Protein AF-A0A966Y9W8-F1 (afdb_monomer_lite)

Secondary structure (DSSP, 8-state):
--------------------------HHHHHHHS-HHHHHHHHHHH--HHHHHHHHHHSTT-THHHHS--GGG--SS--TTS-SSPPPHHHHHHHHH-TTTSPPTTS-EEEEEETTS-EEEEEEEEE-SSEEEEEESS-TT--EEEEGGGEEEEEE-SS-SS-TTGGGGSSSHHHHHHHHHHHHHHHHHHHHHHHHHSPPHHHHPPP---TT--HHHHHHH--HHHHHHHHHHIIIIIHHHH-SSSSS-SSTTS--TTTS--TT--SHHHHHHHHHH-BTTB---TTS-HHHHHHHHHHHIIIIITTSTT-----HHHHTT-

Foldseek 3Di:
DDDDDDDDDPPPDDPDDDDDDDPPQFQLNVLVVDQLVVLLVCLVVQAALLLLLLCCQPFLLLVCLAAPQDVVRDHLAHPLLDPPAQDRLSRLSCCQQPVLPDPDPQNWKKWFQFPVRDIFIAGFPDDDPFWTWGQGLQHNPDTDTHGPVRTPDMDIDSAGLSFHPSCSRQPHSRNVSNNSNNSSQSNHNGPVSCVVSNDDVVSSDQDQPVPPDLPLVLLVPDDDVLLVLLLVVCVRRVCSACNNQLQDGSRSNDHSLAPDDDPQALDLSSQLVCCQPPDNSRDHVSVDDSSNSSSNSVNSLVRHPVPDPRRDDDDPVNSVVD

Sequence (322 aa):
MLLILTVRSVVGQTPSVASQGQPVESLLMQLLSTPADQLAVEVDRRGDPVRGGLVYFTSPAACTNCHEPGPAGRRLGPDLTQPRRPLSTREVIEAILHPSRQITEGFGQEQMLLEDGTTLTGLVIGEDDEKILLRPTSDLGQSISVARRAIEVRQPVKQSLMPDGLAAVLGEQRDFLDLVSYVANVSRGGPARAAALRPAAELLVVPDDTADLDHAGIIRKLGRRDFEAGEQIYHGYCFNCHGHDGETPSLPTARAFRSQPLKFGSDPYQMFLTLSRGNGLMAAMNHLTPKQRYQAVHYIREAFLQKREDFTEVGESYLDGL

pLDDT: mean 88.37, std 16.29, range [27.7, 98.69]

Structure (mmCIF, N/CA/C/O backbone):
data_AF-A0A966Y9W8-F1
#
_entry.id   AF-A0A966Y9W8-F1
#
loop_
_atom_site.group_PDB
_atom_site.id
_atom_site.type_symbol
_atom_site.label_atom_id
_atom_site.label_alt_id
_atom_site.label_comp_id
_atom_site.label_asym_id
_atom_site.label_entity_id
_atom_site.label_seq_id
_atom_site.pdbx_PDB_ins_code
_atom_site.Cartn_x
_atom_site.Cartn_y
_atom_site.Cartn_z
_atom_site.occupancy
_atom_site.B_iso_or_equiv
_atom_site.auth_seq_id
_atom_site.auth_comp_id
_atom_site.auth_asym_id
_atom_site.auth_atom_id
_atom_site.pdbx_PDB_model_num
ATOM 1 N N . MET A 1 1 ? -15.327 6.515 -79.435 1.00 38.44 1 MET A N 1
ATOM 2 C CA . MET A 1 1 ? -14.353 7.622 -79.389 1.00 38.44 1 MET A CA 1
ATOM 3 C C . MET A 1 1 ? -14.182 8.018 -77.929 1.00 38.44 1 MET A C 1
ATOM 5 O O . MET A 1 1 ? -15.131 8.503 -77.341 1.00 38.44 1 MET A O 1
ATOM 9 N N . LEU A 1 2 ? -13.046 7.612 -77.358 1.00 35.88 2 LEU A N 1
ATOM 10 C CA . LEU A 1 2 ? -12.283 8.181 -76.236 1.00 35.88 2 LEU A CA 1
ATOM 11 C C . LEU A 1 2 ? -12.966 9.024 -75.123 1.00 35.88 2 LEU A C 1
ATOM 13 O O . LEU A 1 2 ? -13.477 10.096 -75.413 1.00 35.88 2 LEU A O 1
ATOM 17 N N . LEU A 1 3 ? -12.724 8.586 -73.867 1.00 33.44 3 LEU A N 1
ATOM 18 C CA . LEU A 1 3 ? -12.381 9.360 -72.643 1.00 33.44 3 LEU A CA 1
ATOM 19 C C . LEU A 1 3 ? -13.449 10.351 -72.090 1.00 33.44 3 LEU A C 1
ATOM 21 O O . LEU A 1 3 ? -14.034 11.116 -72.833 1.00 33.44 3 LEU A O 1
ATOM 25 N N . ILE A 1 4 ? -13.773 10.451 -70.791 1.00 35.66 4 ILE A N 1
ATOM 26 C CA . ILE A 1 4 ? -12.937 10.536 -69.578 1.00 35.66 4 ILE A CA 1
ATOM 27 C C . ILE A 1 4 ? -13.758 10.044 -68.361 1.00 35.66 4 ILE A C 1
ATOM 29 O O . ILE A 1 4 ? -14.849 10.551 -68.108 1.00 35.66 4 ILE A O 1
ATOM 33 N N . LEU A 1 5 ? -13.216 9.101 -67.577 1.00 35.44 5 LEU A N 1
ATOM 34 C CA . LEU A 1 5 ? -13.686 8.784 -66.220 1.00 35.44 5 LEU A CA 1
ATOM 35 C C . LEU A 1 5 ? -13.226 9.887 -65.252 1.00 35.44 5 LEU A C 1
ATOM 37 O O . LEU A 1 5 ? -12.025 10.066 -65.054 1.00 35.44 5 LEU A O 1
ATOM 41 N N . THR A 1 6 ? -14.153 10.576 -64.590 1.00 36.56 6 THR A N 1
ATOM 42 C CA . THR A 1 6 ? -13.856 11.408 -63.415 1.00 36.56 6 THR A CA 1
ATOM 43 C C . THR A 1 6 ? -14.063 10.587 -62.144 1.00 36.56 6 THR A C 1
ATOM 45 O O . THR A 1 6 ? -15.164 10.461 -61.615 1.00 36.56 6 THR A O 1
ATOM 48 N N . VAL A 1 7 ? -12.973 10.011 -61.639 1.00 36.19 7 VAL A N 1
ATOM 49 C CA . VAL A 1 7 ? -12.929 9.416 -60.299 1.00 36.19 7 VAL A CA 1
ATOM 50 C C . VAL A 1 7 ? -12.952 10.560 -59.283 1.00 36.19 7 VAL A C 1
ATOM 52 O O . VAL A 1 7 ? -11.959 11.258 -59.092 1.00 36.19 7 VAL A O 1
ATOM 55 N N . ARG A 1 8 ? -14.101 10.790 -58.639 1.00 34.66 8 ARG A N 1
ATOM 56 C CA . ARG A 1 8 ? -14.178 11.616 -57.427 1.00 34.66 8 ARG A CA 1
ATOM 57 C C . ARG A 1 8 ? -13.606 10.801 -56.269 1.00 34.66 8 ARG A C 1
ATOM 59 O O . ARG A 1 8 ? -14.251 9.872 -55.792 1.00 34.66 8 ARG A O 1
ATOM 66 N N . SER A 1 9 ? -12.400 11.150 -55.834 1.00 32.50 9 SER A N 1
ATOM 67 C CA . SER A 1 9 ? -11.793 10.636 -54.608 1.00 32.50 9 SER A CA 1
ATOM 68 C C . SER A 1 9 ? -12.717 10.882 -53.415 1.00 32.50 9 SER A C 1
ATOM 70 O O . SER A 1 9 ? -12.930 12.024 -53.007 1.00 32.50 9 SER A O 1
ATOM 72 N N . VAL A 1 10 ? -13.255 9.806 -52.844 1.00 36.09 10 VAL A N 1
ATOM 73 C CA . VAL A 1 10 ? -13.821 9.810 -51.495 1.00 36.09 10 VAL A CA 1
ATOM 74 C C . VAL A 1 10 ? -12.629 9.830 -50.545 1.00 36.09 10 VAL A C 1
ATOM 76 O O . VAL A 1 10 ? -12.037 8.798 -50.242 1.00 36.09 10 VAL A O 1
ATOM 79 N N . VAL A 1 11 ? -12.225 11.030 -50.135 1.00 36.22 11 VAL A N 1
ATOM 80 C CA . VAL A 1 11 ? -11.326 11.201 -48.994 1.00 36.22 11 VAL A CA 1
ATOM 81 C C . VAL A 1 11 ? -12.095 10.708 -47.775 1.00 36.22 11 VAL A C 1
ATOM 83 O O . VAL A 1 11 ? -13.072 11.329 -47.356 1.00 36.22 11 VAL A O 1
ATOM 86 N N . GLY A 1 12 ? -11.689 9.549 -47.254 1.00 31.66 12 GLY A N 1
ATOM 87 C CA . GLY A 1 12 ? -12.141 9.060 -45.962 1.00 31.66 12 GLY A CA 1
ATOM 88 C C . GLY A 1 12 ? -11.843 10.121 -44.912 1.00 31.66 12 GLY A C 1
ATOM 89 O O . GLY A 1 12 ? -10.689 10.488 -44.701 1.00 31.66 12 GLY A O 1
ATOM 90 N N . GLN A 1 13 ? -12.897 10.647 -44.296 1.00 31.86 13 GLN A N 1
ATOM 91 C CA . GLN A 1 13 ? -12.775 11.490 -43.119 1.00 31.86 13 GLN A CA 1
ATOM 92 C C . GLN A 1 13 ? -12.217 10.613 -42.000 1.00 31.86 13 GLN A C 1
ATOM 94 O O . GLN A 1 13 ? -12.888 9.716 -41.493 1.00 31.86 13 GLN A O 1
ATOM 99 N N . THR A 1 14 ? -10.958 10.845 -41.653 1.00 31.20 14 THR A N 1
ATOM 100 C CA . THR A 1 14 ? -10.393 10.398 -40.387 1.00 31.20 14 THR A CA 1
ATOM 101 C C . THR A 1 14 ? -11.195 11.049 -39.256 1.00 31.20 14 THR A C 1
ATOM 103 O O . THR A 1 14 ? -11.461 12.254 -39.324 1.00 31.20 14 THR A O 1
ATOM 106 N N . PRO A 1 15 ? -11.618 10.310 -38.215 1.00 31.94 15 PRO A N 1
ATOM 107 C CA . PRO A 1 15 ? -12.229 10.947 -37.062 1.00 31.94 15 PRO A CA 1
ATOM 108 C C . PRO A 1 15 ? -11.172 11.829 -36.391 1.00 31.94 15 PRO A C 1
ATOM 110 O O . PRO A 1 15 ? -10.134 11.363 -35.922 1.00 31.94 15 PRO A O 1
ATOM 113 N N . SER A 1 16 ? -11.438 13.131 -36.425 1.00 31.62 16 SER A N 1
ATOM 114 C CA . SER A 1 16 ? -10.638 14.181 -35.811 1.00 31.62 16 SER A CA 1
ATOM 115 C C . SER A 1 16 ? -10.577 13.981 -34.298 1.00 31.62 16 SER A C 1
ATOM 117 O O . SER A 1 16 ? -11.580 14.117 -33.598 1.00 31.62 16 SER A O 1
ATOM 119 N N . VAL A 1 17 ? -9.374 13.713 -33.797 1.00 40.50 17 VAL A N 1
ATOM 120 C CA . VAL A 1 17 ? -9.000 13.850 -32.389 1.00 40.50 17 VAL A CA 1
ATOM 121 C C . VAL A 1 17 ? -8.972 15.339 -32.047 1.00 40.50 17 VAL A C 1
ATOM 123 O O . VAL A 1 17 ? -8.088 16.051 -32.510 1.00 40.50 17 VAL A O 1
ATOM 126 N N . ALA A 1 18 ? -9.935 15.801 -31.249 1.00 32.53 18 ALA A N 1
ATOM 127 C CA . ALA A 1 18 ? -9.830 17.010 -30.426 1.00 32.53 18 ALA A CA 1
ATOM 128 C C . ALA A 1 18 ? -11.033 17.093 -29.469 1.00 32.53 18 ALA A C 1
ATOM 130 O O . ALA A 1 18 ? -11.992 17.818 -29.718 1.00 32.53 18 ALA A O 1
ATOM 131 N N . SER A 1 19 ? -10.986 16.351 -28.361 1.00 32.28 19 SER A N 1
ATOM 132 C CA . SER A 1 19 ? -11.801 16.673 -27.186 1.00 32.28 19 SER A CA 1
ATOM 133 C C . SER A 1 19 ? -10.966 17.584 -26.296 1.00 32.28 19 SER A C 1
ATOM 135 O O . SER A 1 19 ? -9.954 17.158 -25.744 1.00 32.28 19 SER A O 1
ATOM 137 N N . GLN A 1 20 ? -11.360 18.852 -26.224 1.00 33.47 20 GLN A N 1
ATOM 138 C CA . GLN A 1 20 ? -10.708 19.879 -25.422 1.00 33.47 20 GLN A CA 1
ATOM 139 C C . GLN A 1 20 ? -10.736 19.515 -23.931 1.00 33.47 20 GLN A C 1
ATOM 141 O O . GLN A 1 20 ? -11.741 19.027 -23.416 1.00 33.47 20 GLN A O 1
ATOM 146 N N . GLY A 1 21 ? -9.602 19.741 -23.265 1.00 36.00 21 GLY A N 1
ATOM 147 C CA . GLY A 1 21 ? -9.347 19.388 -21.875 1.00 36.00 21 GLY A CA 1
ATOM 148 C C . GLY A 1 21 ? -10.244 20.124 -20.885 1.00 36.00 21 GLY A C 1
ATOM 149 O O . GLY A 1 21 ? -9.953 21.244 -20.474 1.00 36.00 21 GLY A O 1
ATOM 150 N N . GLN A 1 22 ? -11.285 19.437 -20.432 1.00 27.70 22 GLN A N 1
ATOM 151 C CA . GLN A 1 22 ? -11.704 19.563 -19.042 1.00 27.70 22 GLN A CA 1
ATOM 152 C C . GLN A 1 22 ? -10.675 18.790 -18.202 1.00 27.70 22 GLN A C 1
ATOM 154 O O . GLN A 1 22 ? -10.282 17.697 -18.622 1.00 27.70 22 GLN A O 1
ATOM 159 N N . PRO A 1 23 ? -10.197 19.314 -17.059 1.00 38.69 23 PRO A N 1
ATOM 160 C CA . PRO A 1 23 ? -9.422 18.489 -16.148 1.00 38.69 23 PRO A CA 1
ATOM 161 C C . PRO A 1 23 ? -10.321 17.323 -15.740 1.00 38.69 23 PRO A C 1
ATOM 163 O O . PRO A 1 23 ? -11.382 17.534 -15.155 1.00 38.69 23 PRO A O 1
ATOM 166 N N . VAL A 1 24 ? -9.935 16.104 -16.120 1.00 52.41 24 VAL A N 1
ATOM 167 C CA . VAL A 1 24 ? -10.562 14.897 -15.587 1.00 52.41 24 VAL A CA 1
ATOM 168 C C . VAL A 1 24 ? -10.292 14.954 -14.090 1.00 52.41 24 VAL A C 1
ATOM 170 O O . VAL A 1 24 ? -9.141 14.836 -13.668 1.00 52.41 24 VAL A O 1
ATOM 173 N N . GLU A 1 25 ? -11.321 15.266 -13.305 1.00 64.06 25 GLU A N 1
ATOM 174 C CA . GLU A 1 25 ? -11.222 15.256 -11.851 1.00 64.06 25 GLU A CA 1
ATOM 175 C C . GLU A 1 25 ? -10.710 13.876 -11.438 1.00 64.06 25 GLU A C 1
ATOM 177 O O . GLU A 1 25 ? -11.209 12.852 -11.914 1.00 64.06 25 GLU A O 1
ATOM 182 N N . SER A 1 26 ? -9.655 13.839 -10.621 1.00 84.19 26 SER A N 1
ATOM 183 C CA . SER A 1 26 ? -9.121 12.557 -10.178 1.00 84.19 26 SER A CA 1
ATOM 184 C C . SER A 1 26 ? -10.200 11.816 -9.392 1.00 84.19 26 SER A C 1
ATOM 186 O O . SER A 1 26 ? -10.986 12.436 -8.671 1.00 84.19 26 SER A O 1
ATOM 188 N N . LEU A 1 27 ? -10.228 10.484 -9.502 1.00 87.25 27 LEU A N 1
ATOM 189 C CA . LEU A 1 27 ? -11.196 9.651 -8.783 1.00 87.25 27 LEU A CA 1
ATOM 190 C C . LEU A 1 27 ? -11.278 10.033 -7.298 1.00 87.25 27 LEU A C 1
ATOM 192 O O . LEU A 1 27 ? -12.363 10.164 -6.739 1.00 87.25 27 LEU A O 1
ATOM 196 N N . LEU A 1 28 ? -10.124 10.257 -6.668 1.00 89.69 28 LEU A N 1
ATOM 197 C CA . LEU A 1 28 ? -10.053 10.647 -5.267 1.00 89.69 28 LEU A CA 1
ATOM 198 C C . LEU A 1 28 ? -10.777 11.971 -4.991 1.00 89.69 28 LEU A C 1
ATOM 200 O O . LEU A 1 28 ? -11.523 12.051 -4.021 1.00 89.69 28 LEU A O 1
ATOM 204 N N . MET A 1 29 ? -10.591 12.991 -5.832 1.00 89.75 29 MET A N 1
ATOM 205 C CA . MET A 1 29 ? -11.270 14.278 -5.661 1.00 89.75 29 MET A CA 1
ATOM 206 C C . MET A 1 29 ? -12.784 14.133 -5.803 1.00 89.75 29 MET A C 1
ATOM 208 O O . MET A 1 29 ? -13.516 14.635 -4.951 1.00 89.75 29 MET A O 1
ATOM 212 N N . GLN A 1 30 ? -13.240 13.342 -6.778 1.00 92.19 30 GLN A N 1
ATOM 213 C CA . GLN A 1 30 ? -14.657 13.032 -6.958 1.00 92.19 30 GLN A CA 1
ATOM 214 C C . GLN A 1 30 ? -15.249 12.316 -5.729 1.00 92.19 30 GLN A C 1
ATOM 216 O O . GLN A 1 30 ? -16.353 12.629 -5.281 1.00 92.19 30 GLN A O 1
ATOM 221 N N . LEU A 1 31 ? -14.527 11.341 -5.166 1.00 95.19 31 LEU A N 1
ATOM 222 C CA . LEU A 1 31 ? -14.966 10.610 -3.974 1.00 95.19 31 LEU A CA 1
ATOM 223 C C . LEU A 1 31 ? -14.996 11.511 -2.732 1.00 95.19 31 LEU A C 1
ATOM 225 O O . LEU A 1 31 ? -15.961 11.460 -1.977 1.00 95.19 31 LEU A O 1
ATOM 229 N N . LEU A 1 32 ? -13.977 12.351 -2.534 1.00 94.69 32 LEU A N 1
ATOM 230 C CA . LEU A 1 32 ? -13.880 13.261 -1.387 1.00 94.69 32 LEU A CA 1
ATOM 231 C C . LEU A 1 32 ? -14.884 14.419 -1.451 1.00 94.69 32 LEU A C 1
ATOM 233 O O . LEU A 1 32 ? -15.304 14.920 -0.408 1.00 94.69 32 LEU A O 1
ATOM 237 N N . SER A 1 33 ? -15.264 14.860 -2.653 1.00 94.94 33 SER A N 1
ATOM 238 C CA . SER A 1 33 ? -16.260 15.919 -2.852 1.00 94.94 33 SER A CA 1
ATOM 239 C C . SER A 1 33 ? -17.703 15.415 -2.736 1.00 94.94 33 SER A C 1
ATOM 241 O O . SER A 1 33 ? -18.617 16.211 -2.507 1.00 94.94 33 SER A O 1
ATOM 243 N N . THR A 1 34 ? -17.920 14.099 -2.828 1.00 95.50 34 THR A N 1
ATOM 244 C CA . THR A 1 34 ? -19.243 13.481 -2.691 1.00 95.50 34 THR A CA 1
ATOM 245 C C . THR A 1 34 ? -19.537 13.139 -1.221 1.00 95.50 34 THR A C 1
ATOM 247 O O . THR A 1 34 ? -18.776 12.398 -0.599 1.00 95.50 34 THR A O 1
ATOM 250 N N . PRO A 1 35 ? -20.660 13.599 -0.634 1.00 97.00 35 PRO A N 1
ATOM 251 C CA . PRO A 1 35 ? -21.027 13.238 0.734 1.00 97.00 35 PRO A CA 1
ATOM 252 C C . PRO A 1 35 ? -21.145 11.721 0.938 1.00 97.00 35 PRO A C 1
ATOM 254 O O . PRO A 1 35 ? -21.748 11.024 0.120 1.00 97.00 35 PRO A O 1
ATOM 257 N N . ALA A 1 36 ? -20.659 11.217 2.076 1.00 96.50 36 ALA A N 1
ATOM 258 C CA . ALA A 1 36 ? -20.654 9.782 2.374 1.00 96.50 36 ALA A CA 1
ATOM 259 C C . ALA A 1 36 ? -22.050 9.127 2.315 1.00 96.50 36 ALA A C 1
ATOM 261 O O . ALA A 1 36 ? -22.158 7.976 1.905 1.00 96.50 36 ALA A O 1
ATOM 262 N N . ASP A 1 37 ? -23.126 9.850 2.654 1.00 97.31 37 ASP A N 1
ATOM 263 C CA . ASP A 1 37 ? -24.500 9.336 2.518 1.00 97.31 37 ASP A CA 1
ATOM 264 C C . ASP A 1 37 ? -24.909 9.137 1.054 1.00 97.31 37 ASP A C 1
ATOM 266 O O . ASP A 1 37 ? -25.593 8.171 0.725 1.00 97.31 37 ASP A O 1
ATOM 270 N N . GLN A 1 38 ? -24.478 10.031 0.159 1.00 97.88 38 GLN A N 1
ATOM 271 C CA . GLN A 1 38 ? -24.754 9.896 -1.272 1.00 97.88 38 GLN A CA 1
ATOM 272 C C . GLN A 1 38 ? -23.967 8.724 -1.859 1.00 97.88 38 GLN A C 1
ATOM 274 O O . GLN A 1 38 ? -24.529 7.917 -2.596 1.00 97.88 38 GLN A O 1
ATOM 279 N N . LEU A 1 39 ? -22.696 8.573 -1.470 1.00 97.81 39 LEU A N 1
ATOM 280 C CA . LEU A 1 39 ? -21.903 7.399 -1.832 1.00 97.81 39 LEU A CA 1
ATOM 281 C C . LEU A 1 39 ? -22.526 6.110 -1.286 1.00 97.81 39 LEU A C 1
ATOM 283 O O . LEU A 1 39 ? -22.565 5.118 -2.003 1.00 97.81 39 LEU A O 1
ATOM 287 N N . ALA A 1 40 ? -23.064 6.114 -0.063 1.00 98.19 40 ALA A N 1
ATOM 288 C CA . ALA A 1 40 ? -23.733 4.947 0.505 1.00 98.19 40 ALA A CA 1
ATOM 289 C C . ALA A 1 40 ? -24.962 4.531 -0.322 1.00 98.19 40 ALA A C 1
ATOM 291 O O . ALA A 1 40 ? -25.121 3.347 -0.610 1.00 98.19 40 ALA A O 1
ATOM 292 N N . VAL A 1 41 ? -25.769 5.492 -0.788 1.00 98.12 41 VAL A N 1
ATOM 293 C CA . VAL A 1 41 ? -26.884 5.220 -1.715 1.00 98.12 41 VAL A CA 1
ATOM 294 C C . VAL A 1 41 ? -26.385 4.611 -3.028 1.00 98.12 41 VAL A C 1
ATOM 296 O O . VAL A 1 41 ? -26.994 3.670 -3.540 1.00 98.12 41 VAL A O 1
ATOM 299 N N . GLU A 1 42 ? -25.280 5.113 -3.581 1.00 98.00 42 GLU A N 1
ATOM 300 C CA . GLU A 1 42 ? -24.687 4.548 -4.797 1.00 98.00 42 GLU A CA 1
ATOM 301 C C . GLU A 1 42 ? -24.140 3.133 -4.570 1.00 98.00 42 GLU A C 1
ATOM 303 O O . GLU A 1 42 ? -24.337 2.266 -5.421 1.00 98.00 42 GLU A O 1
ATOM 308 N N . VAL A 1 43 ? -23.521 2.856 -3.420 1.00 98.38 43 VAL A N 1
ATOM 309 C CA . VAL A 1 43 ? -23.082 1.502 -3.048 1.00 98.38 43 VAL A CA 1
ATOM 310 C C . VAL A 1 43 ? -24.276 0.560 -2.946 1.00 98.38 43 VAL A C 1
ATOM 312 O O . VAL A 1 43 ? -24.225 -0.530 -3.504 1.00 98.38 43 VAL A O 1
ATOM 315 N N . ASP A 1 44 ? -25.367 0.972 -2.305 1.00 96.19 44 ASP A N 1
ATOM 316 C CA . ASP A 1 44 ? -26.550 0.121 -2.151 1.00 96.19 44 ASP A CA 1
ATOM 317 C C . ASP A 1 44 ? -27.240 -0.163 -3.497 1.00 96.19 44 ASP A C 1
ATOM 319 O O . ASP A 1 44 ? -27.773 -1.250 -3.716 1.00 96.19 44 ASP A O 1
ATOM 323 N N . ARG A 1 45 ? -27.226 0.804 -4.423 1.00 97.12 45 ARG A N 1
ATOM 324 C CA . ARG A 1 45 ? -27.834 0.657 -5.756 1.00 97.12 45 ARG A CA 1
ATOM 325 C C . ARG A 1 45 ? -26.968 -0.117 -6.732 1.00 97.12 45 ARG A C 1
ATOM 327 O O . ARG A 1 45 ? -27.491 -0.811 -7.602 1.00 97.12 45 ARG A O 1
ATOM 334 N N . ARG A 1 46 ? -25.659 0.109 -6.675 1.00 97.50 46 ARG A N 1
ATOM 335 C CA . ARG A 1 46 ? -24.737 -0.289 -7.735 1.00 97.50 46 ARG A CA 1
ATOM 336 C C . ARG A 1 46 ? -23.699 -1.271 -7.224 1.00 97.50 46 ARG A C 1
ATOM 338 O O . ARG A 1 46 ? -23.364 -2.147 -8.003 1.00 97.50 46 ARG A O 1
ATOM 345 N N . GLY A 1 47 ? -23.217 -1.178 -5.992 1.00 97.88 47 GLY A N 1
ATOM 346 C CA . GLY A 1 47 ? -22.106 -1.981 -5.480 1.00 97.88 47 GLY A CA 1
ATOM 347 C C . GLY A 1 47 ? -22.342 -3.495 -5.531 1.00 97.88 47 GLY A C 1
ATOM 348 O O . GLY A 1 47 ? -23.331 -4.012 -5.018 1.00 97.88 47 GLY A O 1
ATOM 349 N N . ASP A 1 48 ? -21.386 -4.216 -6.102 1.00 98.44 48 ASP A N 1
ATOM 350 C CA . ASP A 1 48 ? -21.358 -5.670 -6.220 1.00 98.44 48 ASP A CA 1
ATOM 351 C C . ASP A 1 48 ? -20.283 -6.249 -5.280 1.00 98.44 48 ASP A C 1
ATOM 353 O O . ASP A 1 48 ? -19.088 -6.044 -5.508 1.00 98.44 48 ASP A O 1
ATOM 357 N N . PRO A 1 49 ? -20.669 -6.995 -4.230 1.00 98.19 49 PRO A N 1
ATOM 358 C CA . PRO A 1 49 ? -19.715 -7.540 -3.274 1.00 98.19 49 PRO A CA 1
ATOM 359 C C . PRO A 1 49 ? -18.846 -8.670 -3.849 1.00 98.19 49 PRO A C 1
ATOM 361 O O . PRO A 1 49 ? -17.787 -8.941 -3.293 1.00 98.19 49 PRO A O 1
ATOM 364 N N . VAL A 1 50 ? -19.247 -9.335 -4.940 1.00 97.62 50 VAL A N 1
ATOM 365 C CA . VAL A 1 50 ? -18.421 -10.363 -5.599 1.00 97.62 50 VAL A CA 1
ATOM 366 C C . VAL A 1 50 ? -17.273 -9.694 -6.351 1.00 97.62 50 VAL A C 1
ATOM 368 O O . VAL A 1 50 ? -16.111 -10.052 -6.152 1.00 97.62 50 VAL A O 1
ATOM 371 N N . ARG A 1 51 ? -17.575 -8.660 -7.148 1.00 97.19 51 ARG A N 1
ATOM 372 C CA . ARG A 1 51 ? -16.541 -7.812 -7.770 1.00 97.19 51 ARG A CA 1
ATOM 373 C C . ARG A 1 51 ? -15.685 -7.107 -6.721 1.00 97.19 51 ARG A C 1
ATOM 375 O O . ARG A 1 51 ? -14.470 -7.036 -6.869 1.00 97.19 51 ARG A O 1
ATOM 382 N N . GLY A 1 52 ? -16.301 -6.651 -5.634 1.00 97.62 52 GLY A N 1
ATOM 383 C CA . GLY A 1 52 ? -15.604 -6.016 -4.521 1.00 97.62 52 GLY A CA 1
ATOM 384 C C . GLY A 1 52 ? -14.588 -6.927 -3.845 1.00 97.62 52 GLY A C 1
ATOM 385 O O . GLY A 1 52 ? -13.530 -6.455 -3.436 1.00 97.62 52 GLY A O 1
ATOM 386 N N . GLY A 1 53 ? -14.865 -8.234 -3.796 1.00 97.00 53 GLY A N 1
ATOM 387 C CA . GLY A 1 53 ? -13.889 -9.237 -3.386 1.00 97.00 53 GLY A CA 1
ATOM 388 C C . GLY A 1 53 ? -12.644 -9.196 -4.274 1.00 97.00 53 GLY A C 1
ATOM 389 O O . GLY A 1 53 ? -11.535 -9.084 -3.762 1.00 97.00 53 GLY A O 1
ATOM 390 N N . LEU A 1 54 ? -12.797 -9.194 -5.602 1.00 95.19 54 LEU A N 1
ATOM 391 C CA . LEU A 1 54 ? -11.648 -9.081 -6.514 1.00 95.19 54 LEU A CA 1
ATOM 392 C C . LEU A 1 54 ? -10.838 -7.807 -6.252 1.00 95.19 54 LEU A C 1
ATOM 394 O O . LEU A 1 54 ? -9.619 -7.891 -6.120 1.00 95.19 54 LEU A O 1
ATOM 398 N N . VAL A 1 55 ? -11.495 -6.655 -6.092 1.00 95.31 55 VAL A N 1
ATOM 399 C CA . VAL A 1 55 ? -10.814 -5.386 -5.773 1.00 95.31 55 VAL A CA 1
ATOM 400 C C . VAL A 1 55 ? -10.053 -5.489 -4.445 1.00 95.31 55 VAL A C 1
ATOM 402 O O . VAL A 1 55 ? -8.883 -5.117 -4.375 1.00 95.31 55 VAL A O 1
ATOM 405 N N . TYR A 1 56 ? -10.670 -6.052 -3.404 1.00 96.00 56 TYR A N 1
ATOM 406 C CA . TYR A 1 56 ? -10.052 -6.226 -2.087 1.00 96.00 56 TYR A CA 1
ATOM 407 C C . TYR A 1 56 ? -8.773 -7.079 -2.132 1.00 96.00 56 TYR A C 1
ATOM 409 O O . TYR A 1 56 ? -7.799 -6.751 -1.454 1.00 96.00 56 TYR A O 1
ATOM 417 N N . PHE A 1 57 ? -8.764 -8.151 -2.933 1.00 93.06 57 PHE A N 1
ATOM 418 C CA . PHE A 1 57 ? -7.641 -9.094 -3.010 1.00 93.06 57 PHE A CA 1
ATOM 419 C C . PHE A 1 57 ? -6.565 -8.729 -4.040 1.00 93.06 57 PHE A C 1
ATOM 421 O O . PHE A 1 57 ? -5.437 -9.194 -3.904 1.00 93.06 57 PHE A O 1
ATOM 428 N N . THR A 1 58 ? -6.892 -7.948 -5.074 1.00 90.38 58 THR A N 1
ATOM 429 C CA . THR A 1 58 ? -5.992 -7.756 -6.231 1.00 90.38 58 THR A CA 1
ATOM 430 C C . THR A 1 58 ? -5.597 -6.308 -6.492 1.00 90.38 58 THR A C 1
ATOM 432 O O . THR A 1 58 ? -4.665 -6.061 -7.258 1.00 90.38 58 THR A O 1
ATOM 435 N N . SER A 1 59 ? -6.277 -5.338 -5.874 1.00 89.94 59 SER A N 1
ATOM 436 C CA . SER A 1 59 ? -5.972 -3.930 -6.122 1.00 89.94 59 SER A CA 1
ATOM 437 C C . SER A 1 59 ? -4.623 -3.512 -5.519 1.00 89.94 59 SER A C 1
ATOM 439 O O . SER A 1 59 ? -4.191 -4.057 -4.496 1.00 89.94 59 SER A O 1
ATOM 441 N N . PRO A 1 60 ? -3.988 -2.462 -6.072 1.00 85.81 60 PRO A N 1
ATOM 442 C CA . PRO A 1 60 ? -2.768 -1.885 -5.503 1.00 85.81 60 PRO A CA 1
ATOM 443 C C . PRO A 1 60 ? -2.961 -1.299 -4.097 1.00 85.81 60 PRO A C 1
ATOM 445 O O . PRO A 1 60 ? -1.981 -1.032 -3.409 1.00 85.81 60 PRO A O 1
ATOM 448 N N . ALA A 1 61 ? -4.212 -1.124 -3.650 1.00 88.62 61 ALA A N 1
ATOM 449 C CA . ALA A 1 61 ? -4.528 -0.696 -2.291 1.00 88.62 61 ALA A CA 1
ATOM 450 C C . ALA A 1 61 ? -4.158 -1.749 -1.229 1.00 88.62 61 ALA A C 1
ATOM 452 O O . ALA A 1 61 ? -4.098 -1.423 -0.044 1.00 88.62 61 ALA A O 1
ATOM 453 N N . ALA A 1 62 ? -3.902 -2.998 -1.643 1.00 89.69 62 ALA A N 1
ATOM 454 C CA . ALA A 1 62 ? -3.309 -4.048 -0.819 1.00 89.69 62 ALA A CA 1
ATOM 455 C C . ALA A 1 62 ? -4.045 -4.310 0.510 1.00 89.69 62 ALA A C 1
ATOM 457 O O . ALA A 1 62 ? -3.421 -4.565 1.543 1.00 89.69 62 ALA A O 1
ATOM 458 N N . CYS A 1 63 ? -5.383 -4.263 0.497 1.00 93.31 63 CYS A N 1
ATOM 459 C CA . CYS A 1 63 ? -6.218 -4.353 1.700 1.00 93.31 63 CYS A CA 1
ATOM 460 C C . CYS A 1 63 ? -5.914 -5.605 2.546 1.00 93.31 63 CYS A C 1
ATOM 462 O O . CYS A 1 63 ? -5.931 -5.559 3.780 1.00 93.31 63 CYS A O 1
ATOM 464 N N . THR A 1 64 ? -5.582 -6.714 1.883 1.00 91.75 64 THR A N 1
ATOM 465 C CA . THR A 1 64 ? -5.228 -7.995 2.506 1.00 91.75 64 THR A CA 1
ATOM 466 C C . THR A 1 64 ? -3.981 -7.919 3.380 1.00 91.75 64 THR A C 1
ATOM 468 O O . THR A 1 64 ? -3.914 -8.619 4.384 1.00 91.75 64 THR A O 1
ATOM 471 N N . ASN A 1 65 ? -3.018 -7.046 3.067 1.00 88.12 65 ASN A N 1
ATOM 472 C CA . ASN A 1 65 ? -1.759 -6.945 3.817 1.00 88.12 65 ASN A CA 1
ATOM 473 C C . ASN A 1 65 ? -1.970 -6.446 5.253 1.00 88.12 65 ASN A C 1
ATOM 475 O O . ASN A 1 65 ? -1.137 -6.696 6.125 1.00 88.12 65 ASN A O 1
ATOM 479 N N . CYS A 1 66 ? -3.092 -5.766 5.507 1.00 90.06 66 CYS A N 1
ATOM 480 C CA . CYS A 1 66 ? -3.441 -5.247 6.824 1.00 90.06 66 CYS A CA 1
ATOM 481 C C . CYS A 1 66 ? -4.606 -6.001 7.475 1.00 90.06 66 CYS A C 1
ATOM 483 O O . CYS A 1 66 ? -4.587 -6.183 8.694 1.00 90.06 66 CYS A O 1
ATOM 485 N N . HIS A 1 67 ? -5.605 -6.415 6.690 1.00 93.50 67 HIS A N 1
ATOM 486 C CA . HIS A 1 67 ? -6.888 -6.904 7.206 1.00 93.50 67 HIS A CA 1
ATOM 487 C C . HIS A 1 67 ? -7.064 -8.431 7.165 1.00 93.50 67 HIS A C 1
ATOM 489 O O . HIS A 1 67 ? -7.845 -8.964 7.959 1.00 93.50 67 HIS A O 1
ATOM 495 N N . GLU A 1 68 ? -6.327 -9.155 6.318 1.00 89.38 68 GLU A N 1
ATOM 496 C CA . GLU A 1 68 ? -6.271 -10.619 6.405 1.00 89.38 68 GLU A CA 1
ATOM 497 C C . GLU A 1 68 ? -5.304 -11.034 7.533 1.00 89.38 68 GLU A C 1
ATOM 499 O O . GLU A 1 68 ? -4.456 -10.245 7.962 1.00 89.38 68 GLU A O 1
ATOM 504 N N . PRO A 1 69 ? -5.408 -12.264 8.066 1.00 76.69 69 PRO A N 1
ATOM 505 C CA . PRO A 1 69 ? -4.394 -12.787 8.974 1.00 76.69 69 PRO A CA 1
ATOM 506 C C . PRO A 1 69 ? -3.015 -12.780 8.290 1.00 76.69 69 PRO A C 1
ATOM 508 O O . PRO A 1 69 ? -2.770 -13.546 7.362 1.00 76.69 69 PRO A O 1
ATOM 511 N N . GLY A 1 70 ? -2.109 -11.911 8.747 1.00 67.12 70 GLY A N 1
ATOM 512 C CA . GLY A 1 70 ? -0.722 -11.895 8.281 1.00 67.12 70 GLY A CA 1
ATOM 513 C C . GLY A 1 70 ? 0.094 -13.098 8.789 1.00 67.12 70 GLY A C 1
ATOM 514 O O . GLY A 1 70 ? -0.402 -13.903 9.590 1.00 67.12 70 GLY A O 1
ATOM 515 N N . PRO A 1 71 ? 1.378 -13.211 8.399 1.00 57.44 71 PRO A N 1
ATOM 516 C CA . PRO A 1 71 ? 2.301 -14.196 8.960 1.00 57.44 71 PRO A CA 1
ATOM 517 C C . PRO A 1 71 ? 2.311 -14.139 10.498 1.00 57.44 71 PRO A C 1
ATOM 519 O O . PRO A 1 71 ? 2.350 -13.061 11.094 1.00 57.44 71 PRO A O 1
ATOM 522 N N . ALA A 1 72 ? 2.238 -15.305 11.148 1.00 56.69 72 ALA A N 1
ATOM 523 C CA . ALA A 1 72 ? 2.120 -15.443 12.607 1.00 56.69 72 ALA A CA 1
ATOM 524 C C . ALA A 1 72 ? 0.884 -14.754 13.240 1.00 56.69 72 ALA A C 1
ATOM 526 O O . ALA A 1 72 ? 0.900 -14.435 14.429 1.00 56.69 72 ALA A O 1
ATOM 527 N N . GLY A 1 73 ? -0.184 -14.508 12.466 1.00 62.25 73 GLY A N 1
ATOM 528 C CA . GLY A 1 73 ? -1.457 -13.966 12.966 1.00 62.25 73 GLY A CA 1
ATOM 529 C C . GLY A 1 73 ? -1.420 -12.480 13.341 1.00 62.25 73 GLY A C 1
ATOM 530 O O . GLY A 1 73 ? -2.305 -11.989 14.040 1.00 62.25 73 GLY A O 1
ATOM 531 N N . ARG A 1 74 ? -0.391 -11.748 12.905 1.00 75.38 74 ARG A N 1
ATOM 532 C CA . ARG A 1 74 ? -0.160 -10.343 13.262 1.00 75.38 74 ARG A CA 1
ATOM 533 C C . ARG A 1 74 ? -0.818 -9.412 12.242 1.00 75.38 74 ARG A C 1
ATOM 535 O O . ARG A 1 74 ? -0.233 -9.141 11.200 1.00 75.38 74 ARG A O 1
ATOM 542 N N . ARG A 1 75 ? -2.019 -8.910 12.542 1.00 82.75 75 ARG A N 1
ATOM 543 C CA . ARG A 1 75 ? -2.700 -7.910 11.699 1.00 82.75 75 ARG A CA 1
ATOM 544 C C . ARG A 1 75 ? -2.223 -6.487 11.990 1.00 82.75 75 ARG A C 1
ATOM 546 O O . ARG A 1 75 ? -1.846 -6.182 13.122 1.00 82.75 75 ARG A O 1
ATOM 553 N N . LEU A 1 76 ? -2.266 -5.635 10.968 1.00 87.81 76 LEU A N 1
ATOM 554 C CA . LEU A 1 76 ? -2.025 -4.187 11.077 1.00 87.81 76 LEU A CA 1
ATOM 555 C C . LEU A 1 76 ? -3.322 -3.379 11.037 1.00 87.81 76 LEU A C 1
ATOM 557 O O . LEU A 1 76 ? -3.334 -2.229 11.461 1.00 87.81 76 LEU A O 1
ATOM 561 N N . GLY A 1 77 ? -4.402 -3.988 10.549 1.00 90.88 77 GLY A N 1
ATOM 562 C CA . GLY A 1 77 ? -5.755 -3.459 10.595 1.00 90.88 77 GLY A CA 1
ATOM 563 C C . GLY A 1 77 ? -6.714 -4.418 11.309 1.00 90.88 77 GLY A C 1
ATOM 564 O O . GLY A 1 77 ? -6.393 -5.593 11.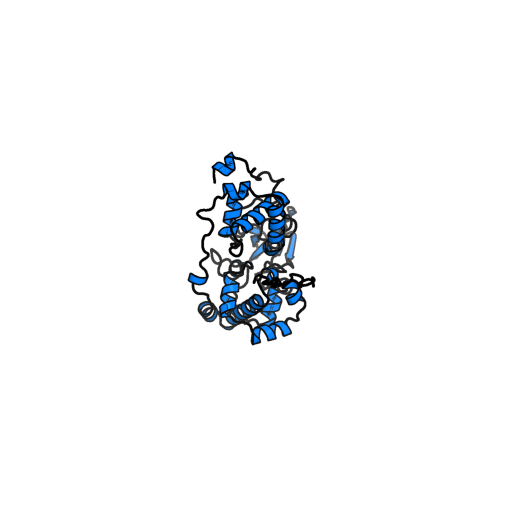518 1.00 90.88 77 GLY A O 1
ATOM 565 N N . PRO A 1 78 ? -7.904 -3.935 11.695 1.00 92.69 78 PRO A N 1
ATOM 566 C CA . PRO A 1 78 ? -8.918 -4.760 12.338 1.00 92.69 78 PRO A CA 1
ATOM 567 C C . PRO A 1 78 ? -9.371 -5.924 11.456 1.00 92.69 78 PRO A C 1
ATOM 569 O O . PRO A 1 78 ? -9.402 -5.820 10.227 1.00 92.69 78 PRO A O 1
ATOM 572 N N . ASP A 1 79 ? -9.770 -7.018 12.107 1.00 93.94 79 ASP A N 1
ATOM 573 C CA . ASP A 1 79 ? -10.429 -8.144 11.449 1.00 93.94 79 ASP A CA 1
ATOM 574 C C . ASP A 1 79 ? -11.811 -7.703 10.954 1.00 93.94 79 ASP A C 1
ATOM 576 O O . ASP A 1 79 ? -12.751 -7.534 11.735 1.00 93.94 79 ASP A O 1
ATOM 580 N N . LEU A 1 80 ? -11.932 -7.516 9.639 1.00 95.44 80 LEU A N 1
ATOM 581 C CA . LEU A 1 80 ? -13.172 -7.062 9.010 1.00 95.44 80 LEU A CA 1
ATOM 582 C C . LEU A 1 80 ? -14.290 -8.109 9.095 1.00 95.44 80 LEU A C 1
ATOM 584 O O . LEU A 1 80 ? -15.451 -7.754 8.916 1.00 95.44 80 LEU A O 1
ATOM 588 N N . THR A 1 81 ? -13.967 -9.374 9.383 1.00 95.19 81 THR A N 1
ATOM 589 C CA . THR A 1 81 ? -14.947 -10.457 9.562 1.00 95.19 81 THR A CA 1
ATOM 590 C C . THR A 1 81 ? -15.512 -10.506 10.981 1.00 95.19 81 THR A C 1
ATOM 592 O O . THR A 1 81 ? -16.548 -11.121 11.216 1.00 95.19 81 THR A O 1
ATOM 595 N N . GLN A 1 82 ? -14.843 -9.880 11.949 1.00 92.75 82 GLN A N 1
ATOM 596 C CA . GLN A 1 82 ? -15.237 -9.902 13.359 1.00 92.75 82 GLN A CA 1
ATOM 597 C C . GLN A 1 82 ? -15.097 -8.510 13.988 1.00 92.75 82 GLN A C 1
ATOM 599 O O . GLN A 1 82 ? -14.381 -8.335 14.979 1.00 92.75 82 GLN A O 1
ATOM 604 N N . PRO A 1 83 ? -15.761 -7.487 13.427 1.00 90.31 83 PRO A N 1
ATOM 605 C CA . PRO A 1 83 ? -15.753 -6.168 14.036 1.00 90.31 83 PRO A CA 1
ATOM 606 C C . PRO A 1 83 ? -16.519 -6.199 15.369 1.00 90.31 83 PRO A C 1
ATOM 608 O O . PRO A 1 83 ? -17.423 -7.013 15.563 1.00 90.31 83 PRO A O 1
ATOM 611 N N . ARG A 1 84 ? -16.223 -5.256 16.278 1.00 88.00 84 ARG A N 1
ATOM 612 C CA . ARG A 1 84 ? -16.948 -5.114 17.564 1.00 88.00 84 ARG A CA 1
ATOM 613 C C . ARG A 1 84 ? -18.468 -5.019 17.375 1.00 88.00 84 ARG A C 1
ATOM 615 O O . ARG A 1 84 ? -19.230 -5.486 18.215 1.00 88.00 84 ARG A O 1
ATOM 622 N N . ARG A 1 85 ? -18.890 -4.395 16.274 1.00 92.88 85 ARG A N 1
ATOM 623 C CA . ARG A 1 85 ? -20.252 -4.423 15.741 1.00 92.88 85 ARG A CA 1
ATOM 624 C C . ARG A 1 85 ? -20.207 -4.343 14.216 1.00 92.88 85 ARG A C 1
ATOM 626 O O . ARG A 1 85 ? -19.226 -3.818 13.688 1.00 92.88 85 ARG A O 1
ATOM 633 N N . PRO A 1 86 ? -21.265 -4.767 13.512 1.00 92.69 86 PRO A N 1
ATOM 634 C CA . PRO A 1 86 ? -21.348 -4.564 12.075 1.00 92.69 86 PRO A CA 1
ATOM 635 C C . PRO A 1 86 ? -21.206 -3.084 11.692 1.00 92.69 86 PRO A C 1
ATOM 637 O O . PRO A 1 86 ? -21.796 -2.202 12.328 1.00 92.69 86 PRO A O 1
ATOM 640 N N . LEU A 1 87 ? -20.417 -2.831 10.651 1.00 94.38 87 LEU A N 1
ATOM 641 C CA . LEU A 1 87 ? -20.202 -1.508 10.077 1.00 94.38 87 LEU A CA 1
ATOM 642 C C . LEU A 1 87 ? -21.330 -1.185 9.093 1.00 94.38 87 LEU A C 1
ATOM 644 O O . LEU A 1 87 ? -21.735 -2.022 8.281 1.00 94.38 87 LEU A O 1
ATOM 648 N N . SER A 1 88 ? -21.835 0.042 9.152 1.00 95.81 88 SER A N 1
ATOM 649 C CA . SER A 1 88 ? -22.713 0.582 8.115 1.00 95.81 88 SER A CA 1
ATOM 650 C C . SER A 1 88 ? -21.918 0.918 6.849 1.00 95.81 88 SER A C 1
ATOM 652 O O . SER A 1 88 ? -20.719 1.188 6.905 1.00 95.81 88 SER A O 1
ATOM 654 N N . THR A 1 89 ? -22.593 0.959 5.697 1.00 97.75 89 THR A N 1
ATOM 655 C CA . THR A 1 89 ? -21.982 1.354 4.416 1.00 97.75 89 THR A CA 1
ATOM 656 C C . THR A 1 89 ? -21.286 2.717 4.522 1.00 97.75 89 THR A C 1
ATOM 658 O O . THR A 1 89 ? -20.151 2.870 4.076 1.00 97.75 89 THR A O 1
ATOM 661 N N . ARG A 1 90 ? -21.927 3.685 5.193 1.00 97.44 90 ARG A N 1
ATOM 662 C CA . ARG A 1 90 ? -21.360 5.015 5.448 1.00 97.44 90 ARG A CA 1
ATOM 663 C C . ARG A 1 90 ? -20.060 4.944 6.257 1.00 97.44 90 ARG A C 1
ATOM 665 O O . ARG A 1 90 ? -19.098 5.615 5.911 1.00 97.44 90 ARG A O 1
ATOM 672 N N . GLU A 1 91 ? -20.018 4.141 7.318 1.00 96.50 91 GLU A N 1
ATOM 673 C CA . GLU A 1 91 ? -18.818 4.002 8.157 1.00 96.50 91 GLU A CA 1
ATOM 674 C C . GLU A 1 91 ? -17.647 3.384 7.399 1.00 96.50 91 GLU A C 1
ATOM 676 O O . GLU A 1 91 ? -16.512 3.804 7.593 1.00 96.50 91 GLU A O 1
ATOM 681 N N . VAL A 1 92 ? -17.914 2.430 6.504 1.00 97.56 92 VAL A N 1
ATOM 682 C CA . VAL A 1 92 ? -16.879 1.867 5.625 1.00 97.56 92 VAL A CA 1
ATOM 683 C C . VAL A 1 92 ? -16.334 2.938 4.673 1.00 97.56 92 VAL A C 1
ATOM 685 O O . VAL A 1 92 ? -15.121 3.047 4.515 1.00 97.56 92 VAL A O 1
ATOM 688 N N . ILE A 1 93 ? -17.207 3.759 4.078 1.00 97.94 93 ILE A N 1
ATOM 689 C CA . ILE A 1 93 ? -16.805 4.876 3.204 1.00 97.94 93 ILE A CA 1
ATOM 690 C C . ILE A 1 93 ? -15.936 5.878 3.968 1.00 97.94 93 ILE A C 1
ATOM 692 O O . ILE A 1 93 ? -14.853 6.223 3.504 1.00 97.94 93 ILE A O 1
ATOM 696 N N . GLU A 1 94 ? -16.383 6.317 5.146 1.00 96.81 94 GLU A N 1
ATOM 697 C CA . GLU A 1 94 ? -15.636 7.257 5.990 1.00 96.81 94 GLU A CA 1
ATOM 698 C C . GLU A 1 94 ? -14.289 6.670 6.418 1.00 96.81 94 GLU A C 1
ATOM 700 O O . GLU A 1 94 ? -13.284 7.372 6.375 1.00 96.81 94 GLU A O 1
ATOM 705 N N . ALA A 1 95 ? -14.237 5.381 6.766 1.00 96.31 95 ALA A N 1
ATOM 706 C CA . ALA A 1 95 ? -12.986 4.723 7.119 1.00 96.31 95 ALA A CA 1
ATOM 707 C C . ALA A 1 95 ? -11.996 4.725 5.945 1.00 96.31 95 ALA A C 1
ATOM 709 O O . ALA A 1 95 ? -10.839 5.066 6.152 1.00 96.31 95 ALA A O 1
ATOM 710 N N . ILE A 1 96 ? -12.430 4.390 4.723 1.00 96.06 96 ILE A N 1
ATOM 711 C CA . ILE A 1 96 ? -11.543 4.326 3.546 1.00 96.06 96 ILE A CA 1
ATOM 712 C C . ILE A 1 96 ? -11.105 5.723 3.081 1.00 96.06 96 ILE A C 1
ATOM 714 O O . ILE A 1 96 ? -9.940 5.910 2.736 1.00 96.06 96 ILE A O 1
ATOM 718 N N . LEU A 1 97 ? -12.016 6.700 3.049 1.00 96.00 97 LEU A N 1
ATOM 719 C CA . LEU A 1 97 ? -11.717 8.050 2.551 1.00 96.00 97 LEU A CA 1
ATOM 720 C C . LEU A 1 97 ? -11.033 8.939 3.596 1.00 96.00 97 LEU A C 1
ATOM 722 O O . LEU A 1 97 ? -10.328 9.882 3.233 1.00 96.00 97 LEU A O 1
ATOM 726 N N . HIS A 1 98 ? -11.245 8.655 4.881 1.00 95.69 98 HIS A N 1
ATOM 727 C CA . HIS A 1 98 ? -10.747 9.450 5.998 1.00 95.69 98 HIS A CA 1
ATOM 728 C C . HIS A 1 98 ? -10.219 8.570 7.150 1.00 95.69 98 HIS A C 1
ATOM 730 O O . HIS A 1 98 ? -10.686 8.687 8.291 1.00 95.69 98 HIS A O 1
ATOM 736 N N . PRO A 1 99 ? -9.214 7.715 6.891 1.00 94.38 99 PRO A N 1
ATOM 737 C CA . PRO A 1 99 ? -8.736 6.698 7.833 1.00 94.38 99 PRO A CA 1
ATOM 738 C C . PRO A 1 99 ? -8.257 7.246 9.178 1.00 94.38 99 PRO A C 1
ATOM 740 O O . PRO A 1 99 ? -8.356 6.564 10.198 1.00 94.38 99 PRO A O 1
ATOM 743 N N . SER A 1 100 ? -7.746 8.477 9.197 1.00 95.19 100 SER A N 1
ATOM 744 C CA . SER A 1 100 ? -7.226 9.131 10.403 1.00 95.19 100 SER A CA 1
ATOM 745 C C . SER A 1 100 ? -8.314 9.809 11.258 1.00 95.19 100 SER A C 1
ATOM 747 O O . SER A 1 100 ? -8.027 10.238 12.373 1.00 95.19 100 SER A O 1
ATOM 749 N N . ARG A 1 101 ? -9.575 9.911 10.791 1.00 94.69 101 ARG A N 1
ATOM 750 C CA . ARG A 1 101 ? -10.673 10.518 11.581 1.00 94.69 101 ARG A CA 1
ATOM 751 C C . ARG A 1 101 ? -11.080 9.661 12.772 1.00 94.69 101 ARG A C 1
ATOM 753 O O . ARG A 1 101 ? -11.398 10.197 13.831 1.00 94.69 101 ARG A O 1
ATOM 760 N N . GLN A 1 102 ? -11.101 8.345 12.588 1.00 91.69 102 GLN A N 1
ATOM 761 C CA . GLN A 1 102 ? -11.456 7.397 13.633 1.00 91.69 102 GLN A CA 1
ATOM 762 C C . GLN A 1 102 ? -10.628 6.126 13.472 1.00 91.69 102 GLN A C 1
ATOM 764 O O . GLN A 1 102 ? -10.894 5.293 12.609 1.00 91.69 102 GLN A O 1
ATOM 769 N N . ILE A 1 103 ? -9.634 5.969 14.342 1.00 93.00 103 ILE A N 1
ATOM 770 C CA . ILE A 1 103 ? -8.788 4.779 14.364 1.00 93.00 103 ILE A CA 1
ATOM 771 C C . ILE A 1 103 ? -9.403 3.760 15.323 1.00 93.00 103 ILE A C 1
ATOM 773 O O . ILE A 1 103 ? -9.770 4.091 16.452 1.00 93.00 103 ILE A O 1
ATOM 777 N N . THR A 1 104 ? -9.537 2.514 14.867 1.00 91.25 104 THR A N 1
ATOM 778 C CA . THR A 1 104 ? -10.070 1.430 15.703 1.00 91.25 104 THR A CA 1
ATOM 779 C C . THR A 1 104 ? -9.132 1.173 16.883 1.00 91.25 104 THR A C 1
ATOM 781 O O . THR A 1 104 ? -7.915 1.093 16.716 1.00 91.25 104 THR A O 1
ATOM 784 N N . GLU A 1 105 ? -9.702 1.022 18.077 1.00 88.38 105 GLU A N 1
ATOM 785 C CA . GLU A 1 105 ? -8.956 0.703 19.296 1.00 88.38 105 GLU A CA 1
ATOM 786 C C . GLU A 1 105 ? -8.054 -0.529 19.096 1.00 88.38 105 GLU A C 1
ATOM 788 O O . GLU A 1 105 ? -8.476 -1.528 18.512 1.00 88.38 105 GLU A O 1
ATOM 793 N N . GLY A 1 106 ? -6.804 -0.442 19.560 1.00 88.00 106 GLY A N 1
ATOM 794 C CA . GLY A 1 106 ? -5.784 -1.481 19.368 1.00 88.00 106 GLY A CA 1
ATOM 795 C C . GLY A 1 106 ? -5.037 -1.423 18.027 1.00 88.00 106 GLY A C 1
ATOM 796 O O . GLY A 1 106 ? -4.051 -2.133 17.862 1.00 88.00 106 GLY A O 1
ATOM 797 N N . PHE A 1 107 ? -5.454 -0.561 17.092 1.00 90.88 107 PHE A N 1
ATOM 798 C CA . PHE A 1 107 ? -4.791 -0.356 15.792 1.00 90.88 107 PHE A CA 1
ATOM 799 C C . PHE A 1 107 ? -4.217 1.061 15.617 1.00 90.88 107 PHE A C 1
ATOM 801 O O . PHE A 1 107 ? -3.699 1.399 14.554 1.00 90.88 107 PHE A O 1
ATOM 808 N N . GLY A 1 108 ? -4.296 1.891 16.662 1.00 92.38 108 GLY A N 1
ATOM 809 C CA . GLY A 1 108 ? -3.635 3.194 16.730 1.00 92.38 108 GLY A CA 1
ATOM 810 C C . GLY A 1 108 ? -2.149 3.074 17.044 1.00 92.38 108 GLY A C 1
ATOM 811 O O . GLY A 1 108 ? -1.733 2.224 17.831 1.00 92.38 108 GLY A O 1
ATOM 812 N N . GLN A 1 109 ? -1.356 3.941 16.420 1.00 93.50 109 GLN A N 1
ATOM 813 C CA . GLN A 1 109 ? 0.065 4.069 16.713 1.00 93.50 109 GLN A CA 1
ATOM 814 C C . GLN A 1 109 ? 0.285 4.939 17.955 1.00 93.50 109 GLN A C 1
ATOM 816 O O . GLN A 1 109 ? -0.437 5.905 18.199 1.00 93.50 109 GLN A O 1
ATOM 821 N N . GLU A 1 110 ? 1.334 4.620 18.698 1.00 94.38 110 GLU A N 1
ATOM 822 C CA . GLU A 1 110 ? 1.815 5.363 19.857 1.00 94.38 110 GLU A CA 1
ATOM 823 C C . GLU A 1 110 ? 3.255 5.789 19.592 1.00 94.38 110 GLU A C 1
ATOM 825 O O . GLU A 1 110 ? 4.070 4.996 19.108 1.00 94.38 110 GLU A O 1
ATOM 830 N N . GLN A 1 111 ? 3.562 7.042 19.909 1.00 95.31 111 GLN A N 1
ATOM 831 C CA . GLN A 1 111 ? 4.916 7.570 19.916 1.00 95.31 111 GLN A CA 1
ATOM 832 C C . GLN A 1 111 ? 5.397 7.680 21.360 1.00 95.31 111 GLN A C 1
ATOM 834 O O . GLN A 1 111 ? 4.689 8.206 22.220 1.00 95.31 111 GLN A O 1
ATOM 839 N N . MET A 1 112 ? 6.604 7.184 21.613 1.00 96.25 112 MET A N 1
ATOM 840 C CA . MET A 1 112 ? 7.249 7.202 22.920 1.00 96.25 112 MET A CA 1
ATOM 841 C C . MET A 1 112 ? 8.606 7.891 22.805 1.00 96.25 112 MET A C 1
ATOM 843 O O . MET A 1 112 ? 9.434 7.463 22.004 1.00 96.25 112 MET A O 1
ATOM 847 N N . LEU A 1 113 ? 8.826 8.935 23.599 1.00 97.06 113 LEU A N 1
ATOM 848 C CA . LEU A 1 113 ? 10.143 9.512 23.854 1.00 97.06 113 LEU A CA 1
ATOM 849 C C . LEU A 1 113 ? 10.699 8.856 25.116 1.00 97.06 113 LEU A C 1
ATOM 851 O O . LEU A 1 113 ? 10.033 8.865 26.154 1.00 97.06 113 LEU A O 1
ATOM 855 N N . LEU A 1 114 ? 11.881 8.262 25.012 1.00 96.94 114 LEU A N 1
ATOM 856 C CA . LEU A 1 114 ? 12.582 7.671 26.143 1.00 96.94 114 LEU A CA 1
ATOM 857 C C . LEU A 1 114 ? 13.496 8.698 26.819 1.00 96.94 114 LEU A C 1
ATOM 859 O O . LEU A 1 114 ? 13.931 9.649 26.176 1.00 96.94 114 LEU A O 1
ATOM 863 N N . GLU A 1 115 ? 13.839 8.460 28.087 1.00 96.94 115 GLU A N 1
ATOM 864 C CA . GLU A 1 115 ? 14.734 9.329 28.877 1.00 96.94 115 GLU A CA 1
ATOM 865 C C . GLU A 1 115 ? 16.133 9.501 28.253 1.00 96.94 115 GLU A C 1
ATOM 867 O O . GLU A 1 115 ? 16.828 10.479 28.524 1.00 96.94 115 GLU A O 1
ATOM 872 N N . ASP A 1 116 ? 16.566 8.555 27.414 1.00 95.31 116 ASP A N 1
ATOM 873 C CA . ASP A 1 116 ? 17.834 8.626 26.676 1.00 95.31 116 ASP A CA 1
ATOM 874 C C . ASP A 1 116 ? 17.742 9.433 25.364 1.00 95.31 116 ASP A C 1
ATOM 876 O O . ASP A 1 116 ? 18.719 9.531 24.620 1.00 95.31 116 ASP A O 1
ATOM 880 N N . GLY A 1 117 ? 16.575 10.019 25.077 1.00 95.12 117 GLY A N 1
ATOM 881 C CA . GLY A 1 117 ? 16.278 10.776 23.862 1.00 95.12 117 GLY A CA 1
ATOM 882 C C . GLY A 1 117 ? 15.811 9.924 22.677 1.00 95.12 117 GLY A C 1
ATOM 883 O O . GLY A 1 117 ? 15.457 10.474 21.630 1.00 95.12 117 GLY A O 1
ATOM 884 N N . THR A 1 118 ? 15.771 8.594 22.802 1.00 94.69 118 THR A N 1
ATOM 885 C CA . THR A 1 118 ? 15.291 7.710 21.733 1.00 94.69 118 THR A CA 1
ATOM 886 C C . THR A 1 118 ? 13.798 7.909 21.508 1.00 94.69 118 THR A C 1
ATOM 888 O O . THR A 1 118 ? 12.997 7.834 22.437 1.00 94.69 118 THR A O 1
ATOM 891 N N . THR A 1 119 ? 13.394 8.102 20.252 1.00 94.19 119 THR A N 1
ATOM 892 C CA . THR A 1 119 ? 11.977 8.119 19.871 1.00 94.19 119 THR A CA 1
ATOM 893 C C . THR A 1 119 ? 11.589 6.795 19.228 1.00 94.19 119 THR A C 1
ATOM 895 O O . THR A 1 119 ? 12.167 6.383 18.222 1.00 94.19 119 THR A O 1
ATOM 898 N N . LEU A 1 120 ? 10.574 6.142 19.786 1.00 93.50 120 LEU A N 1
ATOM 899 C CA . LEU A 1 120 ? 9.967 4.932 19.245 1.00 93.50 120 LEU A CA 1
ATOM 900 C C . LEU A 1 120 ? 8.556 5.241 18.745 1.00 93.50 120 LEU A C 1
ATOM 902 O O . LEU A 1 120 ? 7.831 6.039 19.332 1.00 93.50 120 LEU A O 1
ATOM 906 N N . THR A 1 121 ? 8.144 4.618 17.645 1.00 93.12 121 THR A N 1
ATOM 907 C CA . THR A 1 121 ? 6.771 4.718 17.131 1.00 93.12 121 THR A CA 1
ATOM 908 C C . THR A 1 121 ? 6.306 3.348 16.663 1.00 93.12 121 THR A C 1
ATOM 910 O O . THR A 1 121 ? 7.029 2.644 15.953 1.00 93.12 121 THR A O 1
ATOM 913 N N . GLY A 1 122 ? 5.114 2.938 17.090 1.00 92.62 122 GLY A N 1
ATOM 914 C CA . GLY A 1 122 ? 4.607 1.607 16.784 1.00 92.62 122 GLY A CA 1
ATOM 915 C C . GLY A 1 122 ? 3.227 1.315 17.354 1.00 92.62 122 GLY A C 1
ATOM 916 O O . GLY A 1 122 ? 2.576 2.181 17.928 1.00 92.62 122 GLY A O 1
ATOM 917 N N . LEU A 1 123 ? 2.792 0.067 17.200 1.00 92.12 123 LEU A N 1
ATOM 918 C CA . LEU A 1 123 ? 1.559 -0.447 17.793 1.00 92.12 123 LEU A CA 1
ATOM 919 C C . LEU A 1 123 ? 1.850 -1.027 19.178 1.00 92.12 123 LEU A C 1
ATOM 921 O O . LEU A 1 123 ? 2.750 -1.857 19.320 1.00 92.12 123 LEU A O 1
ATOM 925 N N . VAL A 1 124 ? 1.071 -0.643 20.186 1.00 92.19 124 VAL A N 1
ATOM 926 C CA . VAL A 1 124 ? 1.117 -1.296 21.501 1.00 92.19 124 VAL A CA 1
ATOM 927 C C . VAL A 1 124 ? 0.353 -2.611 21.410 1.00 92.19 124 VAL A C 1
ATOM 929 O O . VAL A 1 124 ? -0.857 -2.623 21.206 1.00 92.19 124 VAL A O 1
ATOM 932 N N . ILE A 1 125 ? 1.071 -3.727 21.529 1.00 90.56 125 ILE A N 1
ATOM 933 C CA . ILE A 1 125 ? 0.503 -5.080 21.394 1.00 90.56 125 ILE A CA 1
ATOM 934 C C . ILE A 1 125 ? 0.333 -5.794 22.741 1.00 90.56 125 ILE A C 1
ATOM 936 O O . ILE A 1 125 ? -0.150 -6.922 22.787 1.00 90.56 125 ILE A O 1
ATOM 940 N N . GLY A 1 126 ? 0.738 -5.142 23.827 1.00 91.19 126 GLY A N 1
ATOM 941 C CA . GLY A 1 126 ? 0.547 -5.585 25.200 1.00 91.19 126 GLY A CA 1
ATOM 942 C C . GLY A 1 126 ? 1.216 -4.612 26.162 1.00 91.19 126 GLY A C 1
ATOM 943 O O . GLY A 1 126 ? 2.209 -3.977 25.812 1.00 91.19 126 GLY A O 1
ATOM 944 N N . GLU A 1 127 ? 0.684 -4.488 27.367 1.00 93.69 127 GLU A N 1
ATOM 945 C CA . GLU A 1 127 ? 1.312 -3.734 28.447 1.00 93.69 127 GLU A CA 1
ATOM 946 C C . GLU A 1 127 ? 0.939 -4.342 29.798 1.00 93.69 127 GLU A C 1
ATOM 948 O O . GLU A 1 127 ? -0.142 -4.911 29.953 1.00 93.69 127 GLU A O 1
ATOM 953 N N . ASP A 1 128 ? 1.856 -4.236 30.751 1.00 95.12 128 ASP A N 1
ATOM 954 C CA . ASP A 1 128 ? 1.647 -4.542 32.165 1.00 95.12 128 ASP A CA 1
ATOM 955 C C . ASP A 1 128 ? 2.152 -3.363 33.018 1.00 95.12 128 ASP A C 1
ATOM 957 O O . ASP A 1 128 ? 2.433 -2.283 32.487 1.00 95.12 128 ASP A O 1
ATOM 961 N N . ASP A 1 129 ? 2.234 -3.530 34.337 1.00 94.62 129 ASP A N 1
ATOM 962 C CA . ASP A 1 129 ? 2.648 -2.460 35.254 1.00 94.62 129 ASP A CA 1
ATOM 963 C C . ASP A 1 129 ? 4.127 -2.054 35.094 1.00 94.62 129 ASP A C 1
ATOM 965 O O . ASP A 1 129 ? 4.510 -0.950 35.482 1.00 94.62 129 ASP A O 1
ATOM 969 N N . GLU A 1 130 ? 4.967 -2.898 34.489 1.00 95.50 130 GLU A N 1
ATOM 970 C CA . GLU A 1 130 ? 6.411 -2.674 34.368 1.00 95.50 130 GLU A CA 1
ATOM 971 C C . GLU A 1 130 ? 6.842 -2.284 32.951 1.00 95.50 130 GLU A C 1
ATOM 973 O O . GLU A 1 130 ? 7.754 -1.465 32.777 1.00 95.50 130 GLU A O 1
ATOM 978 N N . LYS A 1 131 ? 6.210 -2.858 31.923 1.00 96.62 131 LYS A N 1
ATOM 979 C CA . LYS A 1 131 ? 6.652 -2.735 30.528 1.00 96.62 131 LYS A CA 1
ATOM 980 C C . LYS A 1 131 ? 5.505 -2.593 29.535 1.00 96.62 131 LYS A C 1
ATOM 982 O O . LYS A 1 131 ? 4.387 -3.060 29.736 1.00 96.62 131 LYS A O 1
ATOM 987 N N . ILE A 1 132 ? 5.838 -1.987 28.403 1.00 95.69 132 ILE A N 1
ATOM 988 C CA . ILE A 1 132 ? 5.009 -1.926 27.206 1.00 95.69 132 ILE A CA 1
ATOM 989 C C . ILE A 1 132 ? 5.693 -2.735 26.109 1.00 95.69 132 ILE A C 1
ATOM 991 O O . ILE A 1 132 ? 6.871 -2.541 25.813 1.00 95.69 132 ILE A O 1
ATOM 995 N N . LEU A 1 133 ? 4.946 -3.644 25.491 1.00 94.62 133 LEU A N 1
ATOM 996 C CA . LEU A 1 133 ? 5.372 -4.372 24.309 1.00 94.62 133 LEU A CA 1
ATOM 997 C C . LEU A 1 133 ? 4.933 -3.593 23.066 1.00 94.62 133 LEU A C 1
ATOM 999 O O . LEU A 1 133 ? 3.754 -3.563 22.703 1.00 94.62 133 LEU A O 1
ATOM 1003 N N . LEU A 1 134 ? 5.902 -2.963 22.411 1.00 93.38 134 LEU A N 1
ATOM 1004 C CA . LEU A 1 134 ? 5.706 -2.152 21.218 1.00 93.38 134 LEU A CA 1
ATOM 1005 C C . LEU A 1 134 ? 6.120 -2.945 19.975 1.00 93.38 134 LEU A C 1
ATOM 1007 O O . LEU A 1 134 ? 7.195 -3.538 19.940 1.00 93.38 134 LEU A O 1
ATOM 1011 N N . ARG A 1 135 ? 5.301 -2.930 18.925 1.00 91.19 135 ARG A N 1
ATOM 1012 C CA . ARG A 1 135 ? 5.676 -3.396 17.585 1.00 91.19 135 ARG A CA 1
ATOM 1013 C C . ARG A 1 135 ? 6.009 -2.184 16.713 1.00 91.19 135 ARG A C 1
ATOM 1015 O O . ARG A 1 135 ? 5.076 -1.485 16.308 1.00 91.19 135 ARG A O 1
ATOM 1022 N N . PRO A 1 136 ? 7.293 -1.917 16.426 1.00 89.25 136 PRO A N 1
ATOM 1023 C CA . PRO A 1 136 ? 7.688 -0.776 15.610 1.00 89.25 136 PRO A CA 1
ATOM 1024 C C . PRO A 1 136 ? 7.158 -0.904 14.185 1.00 89.25 136 PRO A C 1
ATOM 1026 O O . PRO A 1 136 ? 7.204 -1.980 13.594 1.00 89.25 136 PRO A O 1
ATOM 1029 N N . THR A 1 137 ? 6.709 0.198 13.595 1.00 83.12 137 THR A N 1
ATOM 1030 C CA . THR A 1 137 ? 6.278 0.209 12.186 1.00 83.12 137 THR A CA 1
ATOM 1031 C C . THR A 1 137 ? 7.450 0.110 11.211 1.00 83.12 137 THR A C 1
ATOM 1033 O O . THR A 1 137 ? 7.290 -0.394 10.102 1.00 83.12 137 THR A O 1
ATOM 1036 N N . SER A 1 138 ? 8.654 0.477 11.653 1.00 79.31 138 SER A N 1
ATOM 1037 C CA . SER A 1 138 ? 9.907 0.295 10.912 1.00 79.31 138 SER A CA 1
ATOM 1038 C C . SER A 1 138 ? 10.309 -1.181 10.740 1.00 79.31 138 SER A C 1
ATOM 1040 O O . SER A 1 138 ? 10.916 -1.557 9.723 1.00 79.31 138 SER A O 1
ATOM 1042 N N . ASP A 1 139 ? 9.946 -2.035 11.703 1.00 79.25 139 ASP A N 1
ATOM 1043 C CA . ASP A 1 139 ? 10.174 -3.480 11.668 1.00 79.25 139 ASP A CA 1
ATOM 1044 C C . ASP A 1 139 ? 9.077 -4.265 12.405 1.00 79.25 139 ASP A C 1
ATOM 1046 O O . ASP A 1 139 ? 9.116 -4.489 13.614 1.00 79.25 139 ASP A O 1
ATOM 1050 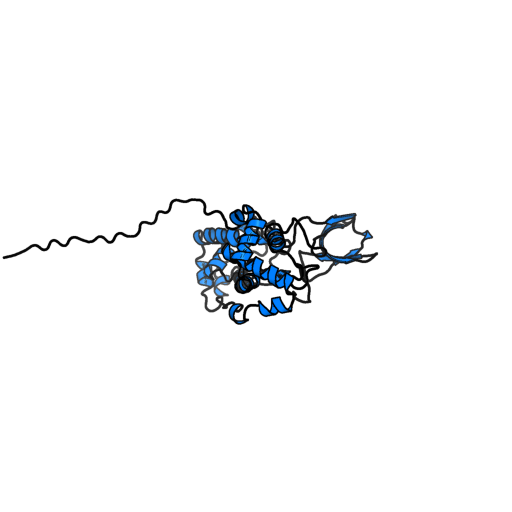N N . LEU A 1 140 ? 8.114 -4.757 11.627 1.00 78.00 140 LEU A N 1
ATOM 1051 C CA . LEU A 1 140 ? 6.974 -5.527 12.125 1.00 78.00 140 LEU A CA 1
ATOM 1052 C C . LEU A 1 140 ? 7.320 -6.967 12.538 1.00 78.00 140 LEU A C 1
ATOM 1054 O O . LEU A 1 140 ? 6.494 -7.646 13.164 1.00 78.00 140 LEU A O 1
ATOM 1058 N N . GLY A 1 141 ? 8.512 -7.455 12.178 1.00 76.31 141 GLY A N 1
ATOM 1059 C CA . GLY A 1 141 ? 8.998 -8.769 12.596 1.00 76.31 141 GLY A CA 1
ATOM 1060 C C . GLY A 1 141 ? 9.362 -8.794 14.078 1.00 76.31 141 GLY A C 1
ATOM 1061 O O . GLY A 1 141 ? 9.189 -9.820 14.745 1.00 76.31 141 GLY A O 1
ATOM 1062 N N . GLN A 1 142 ? 9.777 -7.647 14.613 1.00 81.25 142 GLN A N 1
ATOM 1063 C CA . GLN A 1 142 ? 10.267 -7.511 15.975 1.00 81.25 142 GLN A CA 1
ATOM 1064 C C . GLN A 1 142 ? 9.231 -6.875 16.901 1.00 81.25 142 GLN A C 1
ATOM 1066 O O . GLN A 1 142 ? 8.287 -6.195 16.500 1.00 81.25 142 GLN A O 1
ATOM 1071 N N . SER A 1 143 ? 9.370 -7.154 18.189 1.00 89.81 143 SER A N 1
ATOM 1072 C CA . SER A 1 143 ? 8.633 -6.457 19.236 1.00 89.81 143 SER A CA 1
ATOM 1073 C C . SER A 1 143 ? 9.636 -6.035 20.293 1.00 89.81 143 SER A C 1
ATOM 1075 O O . SER A 1 143 ? 10.485 -6.827 20.695 1.00 89.81 143 SER A O 1
ATOM 1077 N N . ILE A 1 144 ? 9.561 -4.773 20.689 1.00 92.62 144 ILE A N 1
ATOM 1078 C CA . ILE A 1 144 ? 10.463 -4.139 21.638 1.00 92.62 144 ILE A CA 1
ATOM 1079 C C . ILE A 1 144 ? 9.732 -4.054 22.972 1.00 92.62 144 ILE A C 1
ATOM 1081 O O . ILE A 1 144 ? 8.616 -3.544 23.048 1.00 92.62 144 ILE A O 1
ATOM 1085 N N . SER A 1 145 ? 10.363 -4.565 24.024 1.00 95.81 145 SER A N 1
ATOM 1086 C CA . SER A 1 145 ? 9.896 -4.369 25.392 1.00 95.81 145 SER A CA 1
ATOM 1087 C C . SER A 1 145 ? 10.471 -3.061 25.923 1.00 95.81 145 SER A C 1
ATOM 1089 O O . SER A 1 145 ? 11.672 -2.969 26.161 1.00 95.81 145 SER A O 1
ATOM 1091 N N . VAL A 1 146 ? 9.617 -2.065 26.126 1.00 96.06 146 VAL A N 1
ATOM 1092 C CA . VAL A 1 146 ? 9.979 -0.750 26.660 1.00 96.06 146 VAL A CA 1
ATOM 1093 C C . VAL A 1 146 ? 9.583 -0.703 28.131 1.00 96.06 146 VAL A C 1
ATOM 1095 O O . VAL A 1 146 ? 8.411 -0.869 28.462 1.00 96.06 146 VAL A O 1
ATOM 1098 N N . ALA A 1 147 ? 10.542 -0.501 29.035 1.00 97.06 147 ALA A N 1
ATOM 1099 C CA . ALA A 1 147 ? 10.228 -0.330 30.453 1.00 97.06 147 ALA A CA 1
ATOM 1100 C C . ALA A 1 147 ? 9.451 0.981 30.653 1.00 97.06 147 ALA A C 1
ATOM 1102 O O . ALA A 1 147 ? 9.898 2.023 30.181 1.00 97.06 147 ALA A O 1
ATOM 1103 N N . ARG A 1 148 ? 8.329 0.962 31.384 1.00 95.75 148 ARG A N 1
ATOM 1104 C CA . ARG A 1 148 ? 7.483 2.159 31.577 1.00 95.75 148 ARG A CA 1
ATOM 1105 C C . ARG A 1 148 ? 8.245 3.311 32.218 1.00 95.75 148 ARG A C 1
ATOM 1107 O O . ARG A 1 148 ? 8.062 4.454 31.829 1.00 95.75 148 ARG A O 1
ATOM 1114 N N . ARG A 1 149 ? 9.145 2.990 33.152 1.00 96.31 149 ARG A N 1
ATOM 1115 C CA . ARG A 1 149 ? 10.018 3.966 33.821 1.00 96.31 149 ARG A CA 1
ATOM 1116 C C . ARG A 1 149 ? 10.987 4.691 32.885 1.00 96.31 149 ARG A C 1
ATOM 1118 O O . ARG A 1 149 ? 11.487 5.726 33.270 1.00 96.31 149 ARG A O 1
ATOM 1125 N N . ALA A 1 150 ? 11.280 4.127 31.713 1.00 96.56 150 ALA A N 1
ATOM 1126 C CA . ALA A 1 150 ? 12.194 4.728 30.748 1.00 96.56 150 ALA A CA 1
ATOM 1127 C C . ALA A 1 150 ? 11.470 5.658 29.761 1.00 96.56 150 ALA A C 1
ATOM 1129 O O . ALA A 1 150 ? 12.118 6.204 28.877 1.00 96.56 150 ALA A O 1
ATOM 1130 N N . ILE A 1 151 ? 10.140 5.790 29.858 1.00 97.19 151 ILE A N 1
ATOM 1131 C CA . ILE A 1 151 ? 9.321 6.597 28.950 1.00 97.19 151 ILE A CA 1
ATOM 1132 C C . ILE A 1 151 ? 9.104 7.970 29.578 1.00 97.19 151 ILE A C 1
ATOM 1134 O O . ILE A 1 151 ? 8.410 8.095 30.584 1.00 97.19 151 ILE A O 1
ATOM 1138 N N . GLU A 1 152 ? 9.652 8.994 28.937 1.00 97.12 152 GLU A N 1
ATOM 1139 C CA . GLU A 1 152 ? 9.465 10.392 29.316 1.00 97.12 152 GLU A CA 1
ATOM 1140 C C . GLU A 1 152 ? 8.117 10.922 28.807 1.00 97.12 152 GLU A C 1
ATOM 1142 O O . GLU A 1 152 ? 7.345 11.525 29.553 1.00 97.12 152 GLU A O 1
ATOM 1147 N N . VAL A 1 153 ? 7.799 10.655 27.535 1.00 97.06 153 VAL A N 1
ATOM 1148 C CA . VAL A 1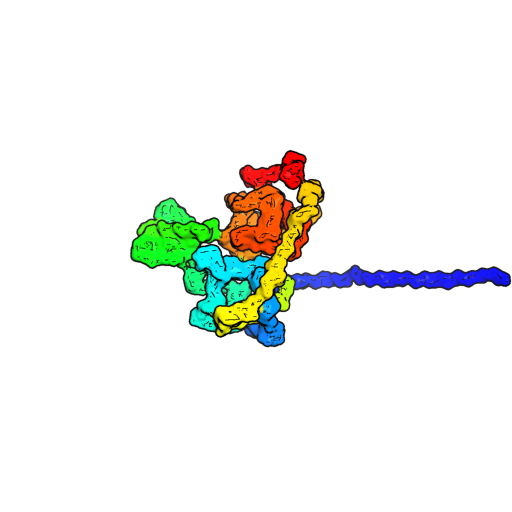 153 ? 6.543 11.078 26.899 1.00 97.06 153 VAL A CA 1
ATOM 1149 C C . VAL A 1 153 ? 5.946 9.913 26.129 1.00 97.06 153 VAL A C 1
ATOM 1151 O O . VAL A 1 153 ? 6.637 9.251 25.362 1.00 97.06 153 VAL A O 1
ATOM 1154 N N . ARG A 1 154 ? 4.639 9.696 26.283 1.00 96.12 154 ARG A N 1
ATOM 1155 C CA . ARG A 1 154 ? 3.841 8.802 25.437 1.00 96.12 154 ARG A CA 1
ATOM 1156 C C . ARG A 1 154 ? 2.661 9.576 24.878 1.00 96.12 154 ARG A C 1
ATOM 1158 O O . ARG A 1 154 ? 1.934 10.212 25.640 1.00 96.12 154 ARG A O 1
ATOM 1165 N N . GLN A 1 155 ? 2.458 9.501 23.570 1.00 95.81 155 GLN A N 1
ATOM 1166 C CA . GLN A 1 155 ? 1.337 10.163 22.917 1.00 95.81 155 GLN A CA 1
ATOM 1167 C C . GLN A 1 155 ? 0.795 9.369 21.724 1.00 95.81 155 GLN A C 1
ATOM 1169 O O . GLN A 1 155 ? 1.578 8.793 20.959 1.00 95.81 155 GLN A O 1
ATOM 1174 N N . PRO A 1 156 ? -0.530 9.405 21.496 1.00 94.75 156 PRO A N 1
ATOM 1175 C CA . PRO A 1 156 ? -1.125 8.777 20.331 1.00 94.75 156 PRO A CA 1
ATOM 1176 C C . PRO A 1 156 ? -0.728 9.525 19.056 1.00 94.75 156 PRO A C 1
ATOM 1178 O O . PRO A 1 156 ? -0.791 10.756 18.976 1.00 94.75 156 PRO A O 1
ATOM 1181 N N . VAL A 1 157 ? -0.382 8.770 18.018 1.00 94.06 157 VAL A N 1
ATOM 1182 C CA . VAL A 1 157 ? -0.180 9.307 16.673 1.00 94.06 157 VAL A CA 1
ATOM 1183 C C . VAL A 1 157 ? -1.543 9.423 15.998 1.00 94.06 157 VAL A C 1
ATOM 1185 O O . VAL A 1 157 ? -2.279 8.447 15.870 1.00 94.06 157 VAL A O 1
ATOM 1188 N N . LYS A 1 158 ? -1.885 10.636 15.555 1.00 92.44 158 LYS A N 1
ATOM 1189 C CA . LYS A 1 158 ? -3.189 10.934 14.934 1.00 92.44 158 LYS A CA 1
ATOM 1190 C C . LYS A 1 158 ? -3.364 10.311 13.547 1.00 92.44 158 LYS A C 1
ATOM 1192 O O . LYS A 1 158 ? -4.487 10.198 13.074 1.00 92.44 158 LYS A O 1
ATOM 1197 N N . GLN A 1 159 ? -2.264 9.948 12.895 1.00 90.94 159 GLN A N 1
ATOM 1198 C CA . GLN A 1 159 ? -2.263 9.360 11.564 1.00 90.94 159 GLN A CA 1
ATOM 1199 C C . GLN A 1 159 ? -2.467 7.842 11.634 1.00 90.94 159 GLN A C 1
ATOM 1201 O O . GLN A 1 159 ? -1.771 7.131 12.369 1.00 90.94 159 GLN A O 1
ATOM 1206 N N . SER A 1 160 ? -3.415 7.350 10.840 1.00 92.56 160 SER A N 1
ATOM 1207 C CA . SER A 1 160 ? -3.689 5.921 10.694 1.00 92.56 160 SER A CA 1
ATOM 1208 C C . SER A 1 160 ? -2.572 5.190 9.941 1.00 92.56 160 SER A C 1
ATOM 1210 O O . SER A 1 160 ? -1.848 5.776 9.139 1.00 92.56 160 SER A O 1
ATOM 1212 N N . LEU A 1 161 ? -2.458 3.877 10.170 1.00 90.62 161 LEU A N 1
ATOM 1213 C CA . LEU A 1 161 ? -1.657 2.991 9.317 1.00 90.62 161 LEU A CA 1
ATOM 1214 C C . LEU A 1 161 ? -2.307 2.734 7.957 1.00 90.62 161 LEU A C 1
ATOM 1216 O O . LEU A 1 161 ? -1.618 2.298 7.043 1.00 90.62 161 LEU A O 1
ATOM 1220 N N . MET A 1 162 ? -3.609 2.982 7.812 1.00 92.25 162 MET A N 1
ATOM 1221 C CA . MET A 1 162 ? -4.240 3.038 6.498 1.00 92.25 162 MET A CA 1
ATOM 1222 C C . MET A 1 162 ? -3.999 4.440 5.915 1.00 92.25 162 MET A C 1
ATOM 1224 O O . MET A 1 162 ? -4.477 5.402 6.519 1.00 92.25 162 MET A O 1
ATOM 1228 N N . PRO A 1 163 ? -3.248 4.591 4.807 1.00 87.06 163 PRO A N 1
ATOM 1229 C CA . PRO A 1 163 ? -2.878 5.907 4.293 1.00 87.06 163 PRO A CA 1
ATOM 1230 C C . PRO A 1 163 ? -4.077 6.697 3.767 1.00 87.06 163 PRO A C 1
ATOM 1232 O O . PRO A 1 163 ? -4.986 6.135 3.152 1.00 87.06 163 PRO A O 1
ATOM 1235 N N . ASP A 1 164 ? -4.044 8.016 3.948 1.00 88.44 164 ASP A N 1
ATOM 1236 C CA . ASP A 1 164 ? -4.946 8.918 3.236 1.00 88.44 164 ASP A CA 1
ATOM 1237 C C . ASP A 1 164 ? -4.715 8.812 1.718 1.00 88.44 164 ASP A C 1
ATOM 1239 O O . ASP A 1 164 ? -3.605 8.556 1.250 1.00 88.44 164 ASP A O 1
ATOM 1243 N N . GLY A 1 165 ? -5.776 8.993 0.931 1.00 88.19 165 GLY A N 1
ATOM 1244 C CA . GLY A 1 165 ? -5.687 8.937 -0.531 1.00 88.19 165 GLY A CA 1
ATOM 1245 C C . GLY A 1 165 ? -5.580 7.530 -1.127 1.00 88.19 165 GLY A C 1
ATOM 1246 O O . GLY A 1 165 ? -5.539 7.408 -2.347 1.00 88.19 165 GLY A O 1
ATOM 1247 N N . LEU A 1 166 ? -5.634 6.462 -0.318 1.00 87.19 166 LEU A N 1
ATOM 1248 C CA . LEU A 1 166 ? -5.569 5.073 -0.793 1.00 87.19 166 LEU A CA 1
ATOM 1249 C C . LEU A 1 166 ? -6.621 4.747 -1.870 1.00 87.19 166 LEU A C 1
ATOM 1251 O O . LEU A 1 166 ? -6.361 3.956 -2.768 1.00 87.19 166 LEU A O 1
ATOM 1255 N N . ALA A 1 167 ? -7.790 5.392 -1.844 1.00 91.31 167 ALA A N 1
ATOM 1256 C CA . ALA A 1 167 ? -8.811 5.218 -2.880 1.00 91.31 167 ALA A CA 1
ATOM 1257 C C . ALA A 1 167 ? -8.370 5.696 -4.282 1.00 91.31 167 ALA A C 1
ATOM 1259 O O . ALA A 1 167 ? -8.988 5.311 -5.269 1.00 91.31 167 ALA A O 1
ATOM 1260 N N . ALA A 1 168 ? -7.307 6.504 -4.396 1.00 87.88 168 ALA A N 1
ATOM 1261 C CA . ALA A 1 168 ? -6.793 7.002 -5.672 1.00 87.88 168 ALA A CA 1
ATOM 1262 C C . ALA A 1 168 ? -6.201 5.906 -6.565 1.00 87.88 168 ALA A C 1
ATOM 1264 O O . ALA A 1 168 ? -6.185 6.072 -7.780 1.00 87.88 168 ALA A O 1
ATOM 1265 N N . VAL A 1 169 ? -5.713 4.805 -5.977 1.00 86.38 169 VAL A N 1
ATOM 1266 C CA . VAL A 1 169 ? -5.152 3.680 -6.750 1.00 86.38 169 VAL A CA 1
ATOM 1267 C C . VAL A 1 169 ? -6.217 2.693 -7.222 1.00 86.38 169 VAL A C 1
ATOM 1269 O O . VAL A 1 169 ? -5.892 1.704 -7.879 1.00 86.38 169 VAL A O 1
ATOM 1272 N N . LEU A 1 170 ? -7.483 2.931 -6.867 1.00 88.50 170 LEU A N 1
ATOM 1273 C CA . LEU A 1 170 ? -8.608 2.179 -7.407 1.00 88.50 170 LEU A CA 1
ATOM 1274 C C . LEU A 1 170 ? -8.851 2.647 -8.847 1.00 88.50 170 LEU A C 1
ATOM 1276 O O . LEU A 1 170 ? -8.742 3.836 -9.137 1.00 88.50 170 LEU A O 1
ATOM 1280 N N . GLY A 1 171 ? -9.130 1.714 -9.759 1.00 79.69 171 GLY A N 1
ATOM 1281 C CA . GLY A 1 171 ? -9.176 2.013 -11.191 1.00 79.69 171 GLY A CA 1
ATOM 1282 C C . GLY A 1 171 ? -10.283 3.003 -11.546 1.00 79.69 171 GLY A C 1
ATOM 1283 O O . GLY A 1 171 ? -10.045 4.009 -12.212 1.00 79.69 171 GLY A O 1
ATOM 1284 N N . GLU A 1 172 ? -11.495 2.737 -11.069 1.00 90.12 172 GLU A N 1
ATOM 1285 C CA . GLU A 1 172 ? -12.668 3.570 -11.324 1.00 90.12 172 GLU A CA 1
ATOM 1286 C C . GLU A 1 172 ? -13.578 3.687 -10.095 1.00 90.12 172 GLU A C 1
ATOM 1288 O O . GLU A 1 172 ? -13.503 2.903 -9.149 1.00 90.12 172 GLU A O 1
ATOM 1293 N N . GLN A 1 173 ? -14.513 4.647 -10.121 1.00 94.50 173 GLN A N 1
ATOM 1294 C CA . GLN A 1 173 ? -15.505 4.814 -9.050 1.00 94.50 173 GLN A CA 1
ATOM 1295 C C . GLN A 1 173 ? -16.283 3.522 -8.795 1.00 94.50 173 GLN A C 1
ATOM 1297 O O . GLN A 1 173 ? -16.650 3.226 -7.660 1.00 94.50 173 GLN A O 1
ATOM 1302 N N . ARG A 1 174 ? -16.509 2.728 -9.843 1.00 96.12 174 ARG A N 1
ATOM 1303 C CA . ARG A 1 174 ? -17.184 1.444 -9.725 1.00 96.12 174 ARG A CA 1
ATOM 1304 C C . ARG A 1 174 ? -16.436 0.472 -8.806 1.00 96.12 174 ARG A C 1
ATOM 1306 O O . ARG A 1 174 ? -17.090 -0.144 -7.968 1.00 96.12 174 ARG A O 1
ATOM 1313 N N . ASP A 1 175 ? -15.111 0.398 -8.903 1.00 96.00 175 ASP A N 1
ATOM 1314 C CA . ASP A 1 175 ? -14.285 -0.460 -8.045 1.00 96.00 175 ASP A CA 1
ATOM 1315 C C . ASP A 1 175 ? -14.378 -0.040 -6.577 1.00 96.00 175 ASP A C 1
ATOM 1317 O O . ASP A 1 175 ? -14.465 -0.892 -5.695 1.00 96.00 175 ASP A O 1
ATOM 1321 N N . PHE A 1 176 ? -14.431 1.269 -6.305 1.00 97.75 176 PHE A N 1
ATOM 1322 C CA . PHE A 1 176 ? -14.661 1.781 -4.954 1.00 97.75 176 PHE A CA 1
ATOM 1323 C C . PHE A 1 176 ? -16.029 1.351 -4.408 1.00 97.75 176 PHE A C 1
ATOM 1325 O O . PHE A 1 176 ? -16.113 0.851 -3.285 1.00 97.75 176 PHE A O 1
ATOM 1332 N N . LEU A 1 177 ? -17.101 1.499 -5.196 1.00 98.50 177 LEU A N 1
ATOM 1333 C CA . LEU A 1 177 ? -18.446 1.103 -4.762 1.00 98.50 177 LEU A CA 1
ATOM 1334 C C . LEU A 1 177 ? -18.535 -0.407 -4.489 1.00 98.50 177 LEU A C 1
ATOM 1336 O O . LEU A 1 177 ? -19.133 -0.830 -3.497 1.00 98.50 177 LEU A O 1
ATOM 1340 N N . ASP A 1 178 ? -17.924 -1.212 -5.357 1.00 98.56 178 ASP A N 1
ATOM 1341 C CA . ASP A 1 178 ? -17.865 -2.666 -5.226 1.00 98.56 178 ASP A CA 1
ATOM 1342 C C . ASP A 1 178 ? -17.052 -3.065 -3.975 1.00 98.56 178 ASP A C 1
ATOM 1344 O O . ASP A 1 178 ? -17.534 -3.854 -3.158 1.00 98.56 178 ASP A O 1
ATOM 1348 N N . LEU A 1 179 ? -15.879 -2.456 -3.748 1.00 98.50 179 LEU A N 1
ATOM 1349 C CA . LEU A 1 179 ? -15.044 -2.670 -2.556 1.00 98.50 179 LEU A CA 1
ATOM 1350 C C . LEU A 1 179 ? -15.796 -2.360 -1.255 1.00 98.50 179 LEU A C 1
ATOM 1352 O O . LEU A 1 179 ? -15.789 -3.175 -0.329 1.00 98.50 179 LEU A O 1
ATOM 1356 N N . VAL A 1 180 ? -16.478 -1.212 -1.179 1.00 98.56 180 VAL A N 1
ATOM 1357 C CA . VAL A 1 180 ? -17.292 -0.854 -0.006 1.00 98.56 180 VAL A CA 1
ATOM 1358 C C . VAL A 1 180 ? -18.409 -1.879 0.199 1.00 98.56 180 VAL A C 1
ATOM 1360 O O . VAL A 1 180 ? -18.630 -2.323 1.329 1.00 98.56 180 VAL A O 1
ATOM 1363 N N . SER A 1 181 ? -19.088 -2.294 -0.879 1.00 98.62 181 SER A N 1
ATOM 1364 C CA . SER A 1 181 ? -20.137 -3.319 -0.818 1.00 98.62 181 SER A CA 1
ATOM 1365 C C . SER A 1 181 ? -19.602 -4.632 -0.242 1.00 98.62 181 SER A C 1
ATOM 1367 O O . SER A 1 181 ? -20.225 -5.208 0.657 1.00 98.62 181 SER A O 1
ATOM 1369 N N . TYR A 1 182 ? -18.422 -5.078 -0.683 1.00 98.56 182 TYR A N 1
ATOM 1370 C CA . TYR A 1 182 ? -17.748 -6.260 -0.143 1.00 98.56 182 TYR A CA 1
ATOM 1371 C C . TYR A 1 182 ? -17.453 -6.118 1.353 1.00 98.56 182 TYR A C 1
ATOM 1373 O O . TYR A 1 182 ? -17.910 -6.950 2.141 1.00 98.56 182 TYR A O 1
ATOM 1381 N N . VAL A 1 183 ? -16.768 -5.048 1.772 1.00 98.12 183 VAL A N 1
ATOM 1382 C CA . VAL A 1 183 ? -16.376 -4.849 3.178 1.00 98.12 183 VAL A CA 1
ATOM 1383 C C . VAL A 1 183 ? -17.602 -4.756 4.092 1.00 98.12 183 VAL A C 1
ATOM 1385 O O . VAL A 1 183 ? -17.634 -5.402 5.139 1.00 98.12 183 VAL A O 1
ATOM 1388 N N . ALA A 1 184 ? -18.652 -4.034 3.689 1.00 97.94 184 ALA A N 1
ATOM 1389 C CA . ALA A 1 184 ? -19.895 -3.945 4.457 1.00 97.94 184 ALA A CA 1
ATOM 1390 C C . ALA A 1 184 ? -20.614 -5.305 4.565 1.00 97.94 184 ALA A C 1
ATOM 1392 O O . ALA A 1 184 ? -21.167 -5.649 5.612 1.00 97.94 184 ALA A O 1
ATOM 1393 N N . ASN A 1 185 ? -20.598 -6.114 3.500 1.00 97.94 185 ASN A N 1
ATOM 1394 C CA . ASN A 1 185 ? -21.159 -7.467 3.521 1.00 97.94 185 ASN A CA 1
ATOM 1395 C C . ASN A 1 185 ? -20.368 -8.404 4.442 1.00 97.94 185 ASN A C 1
ATOM 1397 O O . ASN A 1 185 ? -20.978 -9.125 5.233 1.00 97.94 185 ASN A O 1
ATOM 1401 N N . VAL A 1 186 ? -19.037 -8.386 4.358 1.00 97.50 186 VAL A N 1
ATOM 1402 C CA . VAL A 1 186 ? -18.147 -9.179 5.218 1.00 97.50 186 VAL A CA 1
ATOM 1403 C C . VAL A 1 186 ? -18.312 -8.787 6.683 1.00 97.50 186 VAL A C 1
ATOM 1405 O O . VAL A 1 186 ? -18.504 -9.655 7.529 1.00 97.50 186 VAL A O 1
ATOM 1408 N N . SER A 1 187 ? -18.353 -7.487 6.969 1.00 96.75 187 SER A N 1
ATOM 1409 C CA . SER A 1 187 ? -18.556 -6.946 8.313 1.00 96.75 187 SER A CA 1
ATOM 1410 C C . SER A 1 187 ? -19.870 -7.403 8.956 1.00 96.75 187 SER A C 1
ATOM 1412 O O . SER A 1 187 ? -19.903 -7.711 10.147 1.00 96.75 187 SER A O 1
ATOM 1414 N N . ARG A 1 188 ? -20.956 -7.484 8.176 1.00 96.06 188 ARG A N 1
ATOM 1415 C CA . ARG A 1 188 ? -22.267 -7.952 8.656 1.00 96.06 188 ARG A CA 1
ATOM 1416 C C . ARG A 1 188 ? -22.375 -9.471 8.764 1.00 96.06 188 ARG A C 1
ATOM 1418 O O . ARG A 1 188 ? -23.007 -9.966 9.689 1.00 96.06 188 ARG A O 1
ATOM 1425 N N . GLY A 1 189 ? -21.834 -10.201 7.789 1.00 96.06 189 GLY A N 1
ATOM 1426 C CA . GLY A 1 189 ? -22.024 -11.650 7.662 1.00 96.06 189 GLY A CA 1
ATOM 1427 C C . GLY A 1 189 ? -20.886 -12.505 8.227 1.00 96.06 189 GLY A C 1
ATOM 1428 O O . GLY A 1 189 ? -20.969 -13.734 8.208 1.00 96.06 189 GLY A O 1
ATOM 1429 N N . GLY A 1 190 ? -19.823 -11.868 8.705 1.00 95.69 190 GLY A N 1
ATOM 1430 C CA . GLY A 1 190 ? -18.691 -12.492 9.368 1.00 95.69 190 GLY A CA 1
ATOM 1431 C C . GLY A 1 190 ? -17.889 -13.480 8.512 1.00 95.69 190 GLY A C 1
ATOM 1432 O O . GLY A 1 190 ? -17.917 -13.402 7.277 1.00 95.69 190 GLY A O 1
ATOM 1433 N N . PRO A 1 191 ? -17.169 -14.433 9.141 1.00 95.88 191 PRO A N 1
ATOM 1434 C CA . PRO A 1 191 ? -16.266 -15.350 8.439 1.00 95.88 191 PRO A CA 1
ATOM 1435 C C . PRO A 1 191 ? -16.948 -16.179 7.346 1.00 95.88 191 PRO A C 1
ATOM 1437 O O . PRO A 1 191 ? -16.368 -16.402 6.286 1.00 95.88 191 PRO A O 1
ATOM 1440 N N . ALA A 1 192 ? -18.203 -16.591 7.561 1.00 96.50 192 ALA A N 1
ATOM 1441 C CA . ALA A 1 192 ? -18.967 -17.346 6.569 1.00 96.50 192 ALA A CA 1
ATOM 1442 C C . ALA A 1 192 ? -19.238 -16.517 5.304 1.00 96.50 192 ALA A C 1
ATOM 1444 O O . ALA A 1 192 ? -19.108 -17.018 4.187 1.00 96.50 192 ALA A O 1
ATOM 1445 N N . ARG A 1 193 ? -19.573 -15.229 5.462 1.00 97.00 193 ARG A N 1
ATOM 1446 C CA . ARG A 1 193 ? -19.798 -14.330 4.325 1.00 97.00 193 ARG A CA 1
ATOM 1447 C C . ARG A 1 193 ? -18.498 -13.964 3.619 1.00 97.00 193 ARG A C 1
ATOM 1449 O O . ARG A 1 193 ? -18.507 -13.902 2.394 1.00 97.00 193 ARG A O 1
ATOM 1456 N N . ALA A 1 194 ? -17.403 -13.788 4.359 1.00 96.25 194 ALA A N 1
ATOM 1457 C CA . ALA A 1 194 ? -16.070 -13.612 3.781 1.00 96.25 194 ALA A CA 1
ATOM 1458 C C . ALA A 1 194 ? -15.657 -14.819 2.932 1.00 96.25 194 ALA A C 1
ATOM 1460 O O . ALA A 1 194 ? -15.243 -14.644 1.792 1.00 96.25 194 ALA A O 1
ATOM 1461 N N . ALA A 1 195 ? -15.854 -16.040 3.437 1.00 95.88 195 ALA A N 1
ATOM 1462 C CA . ALA A 1 195 ? -15.581 -17.260 2.683 1.00 95.88 195 ALA A CA 1
ATOM 1463 C C . ALA A 1 195 ? -16.443 -17.362 1.413 1.00 95.88 195 ALA A C 1
ATOM 1465 O O . ALA A 1 195 ? -15.930 -17.703 0.353 1.00 95.88 195 ALA A O 1
ATOM 1466 N N . ALA A 1 196 ? -17.731 -17.014 1.499 1.00 97.12 196 ALA A N 1
ATOM 1467 C CA . ALA A 1 196 ? -18.648 -17.057 0.358 1.00 97.12 196 ALA A CA 1
ATOM 1468 C C . ALA A 1 196 ? -18.368 -15.990 -0.717 1.00 97.12 196 ALA A C 1
ATOM 1470 O O . ALA A 1 196 ? -18.727 -16.188 -1.874 1.00 97.12 196 ALA A O 1
ATOM 1471 N N . LEU A 1 197 ? -17.782 -14.850 -0.339 1.00 96.94 197 LEU A N 1
ATOM 1472 C CA . LEU A 1 197 ? -17.431 -13.754 -1.251 1.00 96.94 197 LEU A CA 1
ATOM 1473 C C . LEU A 1 197 ? -15.960 -13.772 -1.679 1.00 96.94 197 LEU A C 1
ATOM 1475 O O . LEU A 1 197 ? -15.544 -12.913 -2.458 1.00 96.94 197 LEU A O 1
ATOM 1479 N N . ARG A 1 198 ? -15.159 -14.715 -1.171 1.00 95.75 198 ARG A N 1
ATOM 1480 C CA . ARG A 1 198 ? -13.758 -14.837 -1.560 1.00 95.75 198 ARG A CA 1
ATOM 1481 C C . ARG A 1 198 ? -13.688 -15.222 -3.042 1.00 95.75 198 ARG A C 1
ATOM 1483 O O . ARG A 1 198 ? -14.324 -16.204 -3.430 1.00 95.75 198 ARG A O 1
ATOM 1490 N N . PRO A 1 199 ? -12.916 -14.496 -3.868 1.00 95.50 199 PRO A N 1
ATOM 1491 C CA . PRO A 1 199 ? -12.711 -14.885 -5.253 1.00 95.50 199 PRO A CA 1
ATOM 1492 C C . PRO A 1 199 ? -12.128 -16.295 -5.365 1.00 95.50 199 PRO A C 1
ATOM 1494 O O . PRO A 1 199 ? -11.364 -16.735 -4.501 1.00 95.50 199 PRO A O 1
ATOM 1497 N N . ALA A 1 200 ? -12.473 -16.981 -6.454 1.00 93.94 200 ALA A N 1
ATOM 1498 C CA . ALA A 1 200 ? -11.868 -18.260 -6.799 1.00 93.94 200 ALA A CA 1
ATOM 1499 C C . ALA A 1 200 ? -10.340 -18.112 -6.906 1.00 93.94 200 ALA A C 1
ATOM 1501 O O . ALA A 1 200 ? -9.849 -17.071 -7.350 1.00 93.94 200 ALA A O 1
ATOM 1502 N N . ALA A 1 201 ? -9.591 -19.136 -6.488 1.00 91.12 201 ALA A N 1
ATOM 1503 C CA . ALA A 1 201 ? -8.132 -19.067 -6.406 1.00 91.12 201 ALA A CA 1
ATOM 1504 C C . ALA A 1 201 ? -7.500 -18.727 -7.762 1.00 91.12 201 ALA A C 1
ATOM 1506 O O . ALA A 1 201 ? -6.547 -17.959 -7.816 1.00 91.12 201 ALA A O 1
ATOM 1507 N N . GLU A 1 202 ? -8.090 -19.219 -8.850 1.00 90.75 202 GLU A N 1
ATOM 1508 C CA . GLU A 1 202 ? -7.668 -18.993 -10.231 1.00 90.75 202 GLU A CA 1
ATOM 1509 C C . GLU A 1 202 ? -7.722 -17.510 -10.622 1.00 90.75 202 GLU A C 1
ATOM 1511 O O . GLU A 1 202 ? -6.876 -17.050 -11.382 1.00 90.75 202 GLU A O 1
ATOM 1516 N N . LEU A 1 203 ? -8.676 -16.747 -10.075 1.00 87.38 203 LEU A N 1
ATOM 1517 C CA . LEU A 1 203 ? -8.802 -15.303 -10.317 1.00 87.38 203 LEU A CA 1
ATOM 1518 C C . LEU A 1 203 ? -7.787 -14.477 -9.517 1.00 87.38 203 LEU A C 1
ATOM 1520 O O . LEU A 1 203 ? -7.600 -13.297 -9.800 1.00 87.38 203 LEU A O 1
ATOM 1524 N N . LEU A 1 204 ? -7.163 -15.083 -8.506 1.00 87.06 204 LEU A N 1
ATOM 1525 C CA . LEU A 1 204 ? -6.117 -14.468 -7.689 1.00 87.06 204 LEU A CA 1
ATOM 1526 C C . LEU A 1 204 ? -4.712 -14.866 -8.156 1.00 87.06 204 LEU A C 1
ATOM 1528 O O . LEU A 1 204 ? -3.727 -14.339 -7.638 1.00 87.06 204 LEU A O 1
ATOM 1532 N N . VAL A 1 205 ? -4.603 -15.790 -9.119 1.00 83.31 205 VAL A N 1
ATOM 1533 C CA . VAL A 1 205 ? -3.320 -16.148 -9.720 1.00 83.31 205 VAL A CA 1
ATOM 1534 C C . VAL A 1 205 ? -2.841 -14.978 -10.564 1.00 83.31 205 VAL A C 1
ATOM 1536 O O . VAL A 1 205 ? -3.452 -14.606 -11.563 1.00 83.31 205 VAL A O 1
ATOM 1539 N N . VAL A 1 206 ? -1.706 -14.424 -10.162 1.00 74.50 206 VAL A N 1
ATOM 1540 C CA . VAL A 1 206 ? -0.970 -13.437 -10.940 1.00 74.50 206 VAL A CA 1
ATOM 1541 C C . VAL A 1 206 ? -0.085 -14.188 -11.936 1.00 74.50 206 VAL A C 1
ATOM 1543 O O . VAL A 1 206 ? 0.763 -14.969 -11.496 1.00 74.50 206 VAL A O 1
ATOM 1546 N N . PRO A 1 207 ? -0.242 -13.976 -13.254 1.00 80.06 207 PRO A N 1
ATOM 1547 C CA . PRO A 1 207 ? 0.696 -14.509 -14.232 1.00 80.06 207 PRO A CA 1
ATOM 1548 C C . PRO A 1 207 ? 2.098 -13.946 -13.981 1.00 80.06 207 PRO A C 1
ATOM 1550 O O . PRO A 1 207 ? 2.264 -12.729 -13.911 1.00 80.06 207 PRO A O 1
ATOM 1553 N N . ASP A 1 208 ? 3.099 -14.819 -13.855 1.00 85.06 208 ASP A N 1
ATOM 1554 C CA . ASP A 1 208 ? 4.491 -14.376 -13.782 1.00 85.06 208 ASP A CA 1
ATOM 1555 C C . ASP A 1 208 ? 4.959 -13.963 -15.183 1.00 85.06 208 ASP A C 1
ATOM 1557 O O . ASP A 1 208 ? 5.292 -14.795 -16.024 1.00 85.06 208 ASP A O 1
ATOM 1561 N N . ASP A 1 209 ? 4.955 -12.658 -15.432 1.00 90.75 209 ASP A N 1
ATOM 1562 C CA . ASP A 1 209 ? 5.424 -12.024 -16.662 1.00 90.75 209 ASP A CA 1
ATOM 1563 C C . ASP A 1 209 ? 6.887 -11.555 -16.552 1.00 90.75 209 ASP A C 1
ATOM 1565 O O . ASP A 1 209 ? 7.322 -10.700 -17.323 1.00 90.75 209 ASP A O 1
ATOM 1569 N N . THR A 1 210 ? 7.644 -12.072 -15.574 1.00 90.50 210 THR A N 1
ATOM 1570 C CA . THR A 1 210 ? 9.071 -11.752 -15.384 1.00 90.50 210 THR A CA 1
ATOM 1571 C C . THR A 1 210 ? 10.014 -12.676 -16.150 1.00 90.50 210 THR A C 1
ATOM 1573 O O . THR A 1 210 ? 11.172 -12.312 -16.375 1.00 90.50 210 THR A O 1
ATOM 1576 N N . ALA A 1 211 ? 9.536 -13.862 -16.533 1.00 87.44 211 ALA A N 1
ATOM 1577 C CA . ALA A 1 211 ? 10.300 -14.842 -17.294 1.00 87.44 211 ALA A CA 1
ATOM 1578 C C . ALA A 1 211 ? 10.441 -14.430 -18.769 1.00 87.44 211 ALA A C 1
ATOM 1580 O O . ALA A 1 211 ? 9.596 -13.721 -19.312 1.00 87.44 211 ALA A O 1
ATOM 1581 N N . ASP A 1 212 ? 11.516 -14.895 -19.412 1.00 88.38 212 ASP A N 1
ATOM 1582 C CA . ASP A 1 212 ? 11.763 -14.750 -20.856 1.00 88.38 212 ASP A CA 1
ATOM 1583 C C . ASP A 1 212 ? 11.818 -13.298 -21.378 1.00 88.38 212 ASP A C 1
ATOM 1585 O O . ASP A 1 212 ? 11.553 -13.022 -22.551 1.00 88.38 212 ASP A O 1
ATOM 1589 N N . LEU A 1 213 ? 12.196 -12.352 -20.513 1.00 94.25 213 LEU A N 1
ATOM 1590 C CA . LEU A 1 213 ? 12.431 -10.956 -20.876 1.00 94.25 213 LEU A CA 1
ATOM 1591 C C . LEU A 1 213 ? 13.917 -10.686 -21.132 1.00 94.25 213 LEU A C 1
ATOM 1593 O O . LEU A 1 213 ? 14.785 -11.111 -20.374 1.00 94.25 213 LEU A O 1
ATOM 1597 N N . ASP A 1 214 ? 14.204 -9.880 -22.155 1.00 96.19 214 ASP A N 1
ATOM 1598 C CA . ASP A 1 214 ? 15.523 -9.270 -22.367 1.00 96.19 214 ASP A CA 1
ATOM 1599 C C . ASP A 1 214 ? 15.722 -8.106 -21.379 1.00 96.19 214 ASP A C 1
ATOM 1601 O O . ASP A 1 214 ? 15.635 -6.928 -21.741 1.00 96.19 214 ASP A O 1
ATOM 1605 N N . HIS A 1 215 ? 15.917 -8.436 -20.097 1.00 97.06 215 HIS A N 1
ATOM 1606 C CA . HIS A 1 215 ? 16.085 -7.461 -19.011 1.00 97.06 215 HIS A CA 1
ATOM 1607 C C . HIS A 1 215 ? 17.223 -6.485 -19.310 1.00 97.06 215 HIS A C 1
ATOM 1609 O O . HIS A 1 215 ? 17.046 -5.268 -19.210 1.00 97.06 215 HIS A O 1
ATOM 1615 N N . ALA A 1 216 ? 18.364 -7.009 -19.762 1.00 97.19 216 ALA A N 1
ATOM 1616 C CA . ALA A 1 216 ? 19.526 -6.216 -20.138 1.00 97.19 216 ALA A CA 1
ATOM 1617 C C . ALA A 1 216 ? 19.205 -5.230 -21.272 1.00 97.19 216 ALA A C 1
ATOM 1619 O O . ALA A 1 216 ? 19.535 -4.045 -21.187 1.00 97.19 216 ALA A O 1
ATOM 1620 N N . GLY A 1 217 ? 18.532 -5.680 -22.332 1.00 97.00 217 GLY A N 1
ATOM 1621 C CA . GLY A 1 217 ? 18.133 -4.829 -23.446 1.00 97.00 217 GLY A CA 1
ATOM 1622 C C . GLY A 1 217 ? 17.063 -3.799 -23.089 1.00 97.00 217 GLY A C 1
ATOM 1623 O O . GLY A 1 217 ? 17.096 -2.699 -23.648 1.00 97.00 217 GLY A O 1
ATOM 1624 N N . ILE A 1 218 ? 16.144 -4.105 -22.163 1.00 96.75 218 ILE A N 1
ATOM 1625 C CA . ILE A 1 218 ? 15.181 -3.127 -21.633 1.00 96.75 218 ILE A CA 1
ATOM 1626 C C . ILE A 1 218 ? 15.932 -2.045 -20.860 1.00 96.75 218 ILE A C 1
ATOM 1628 O O . ILE A 1 218 ? 15.809 -0.871 -21.209 1.00 96.75 218 ILE A O 1
ATOM 1632 N N . ILE A 1 219 ? 16.739 -2.434 -19.867 1.00 97.06 219 ILE A N 1
ATOM 1633 C CA . ILE A 1 219 ? 17.471 -1.503 -19.000 1.00 97.06 219 ILE A CA 1
ATOM 1634 C C . ILE A 1 219 ? 18.401 -0.611 -19.828 1.00 97.06 219 ILE A C 1
ATOM 1636 O O . ILE A 1 219 ? 18.391 0.606 -19.654 1.00 97.06 219 ILE A O 1
ATOM 1640 N N . ARG A 1 220 ? 19.132 -1.186 -20.794 1.00 96.75 220 ARG A N 1
ATOM 1641 C CA . ARG A 1 220 ? 20.050 -0.454 -21.684 1.00 96.75 220 ARG A CA 1
ATOM 1642 C C . ARG A 1 220 ? 19.355 0.642 -22.505 1.00 96.75 220 ARG A C 1
ATOM 1644 O O . ARG A 1 220 ? 20.002 1.599 -22.918 1.00 96.75 220 ARG A O 1
ATOM 1651 N N . LYS A 1 221 ? 18.053 0.505 -22.779 1.00 96.75 221 LYS A N 1
ATOM 1652 C CA . LYS A 1 221 ? 17.278 1.447 -23.607 1.00 96.75 221 LYS A CA 1
ATOM 1653 C C . LYS A 1 221 ? 16.528 2.507 -22.801 1.00 96.75 221 LYS A C 1
ATOM 1655 O O . LYS A 1 221 ? 15.956 3.403 -23.423 1.00 96.75 221 LYS A O 1
ATOM 1660 N N . LEU A 1 222 ? 16.498 2.413 -21.469 1.00 97.25 222 LEU A N 1
ATOM 1661 C CA . LEU A 1 222 ? 15.812 3.394 -20.628 1.00 97.25 222 LEU A CA 1
ATOM 1662 C C . LEU A 1 222 ? 16.486 4.759 -20.781 1.00 97.25 222 LEU A C 1
ATOM 1664 O O . LEU A 1 222 ? 17.699 4.898 -20.645 1.00 97.25 222 LEU A O 1
ATOM 1668 N N . GLY A 1 223 ? 15.684 5.772 -21.088 1.00 97.00 223 GLY A N 1
ATOM 1669 C CA . GLY A 1 223 ? 16.162 7.142 -21.221 1.00 97.00 223 GLY A CA 1
ATOM 1670 C C . GLY A 1 223 ? 15.150 8.153 -20.706 1.00 97.00 223 GLY A C 1
ATOM 1671 O O . GLY A 1 223 ? 14.190 7.820 -20.019 1.00 97.00 223 GLY A O 1
ATOM 1672 N N . ARG A 1 224 ? 15.323 9.417 -21.098 1.00 97.88 224 ARG A N 1
ATOM 1673 C CA . ARG A 1 224 ? 14.521 10.536 -20.579 1.00 97.88 224 ARG A CA 1
ATOM 1674 C C . ARG A 1 224 ? 13.000 10.330 -20.666 1.00 97.88 224 ARG A C 1
ATOM 1676 O O . ARG A 1 224 ? 12.294 10.654 -19.721 1.00 97.88 224 ARG A O 1
ATOM 1683 N N . ARG A 1 225 ? 12.485 9.786 -21.774 1.00 98.06 225 ARG A N 1
ATOM 1684 C CA . ARG A 1 225 ? 11.038 9.520 -21.917 1.00 98.06 225 ARG A CA 1
ATOM 1685 C C . ARG A 1 225 ? 10.544 8.450 -20.943 1.00 98.06 225 ARG A C 1
ATOM 1687 O O . ARG A 1 225 ? 9.414 8.523 -20.479 1.00 98.06 225 ARG A O 1
ATOM 1694 N N . ASP A 1 226 ? 11.379 7.457 -20.654 1.00 98.44 226 ASP A N 1
ATOM 1695 C CA . ASP A 1 226 ? 11.072 6.402 -19.693 1.00 98.44 226 ASP A CA 1
ATOM 1696 C C . ASP A 1 226 ? 11.160 6.919 -18.252 1.00 98.44 226 ASP A C 1
ATOM 1698 O O . ASP A 1 226 ? 10.364 6.496 -17.420 1.00 98.44 226 ASP A O 1
ATOM 1702 N N . PHE A 1 227 ? 12.049 7.879 -17.975 1.00 98.50 227 PHE A N 1
ATOM 1703 C CA . PHE A 1 227 ? 12.077 8.610 -16.704 1.00 98.50 227 PHE A CA 1
ATOM 1704 C C . PHE A 1 227 ? 10.782 9.410 -16.487 1.00 98.50 227 PHE A C 1
ATOM 1706 O O . PHE A 1 227 ? 10.142 9.257 -15.452 1.00 98.50 227 PHE A O 1
ATOM 1713 N N . GLU A 1 228 ? 10.352 10.197 -17.481 1.00 98.38 228 GLU A N 1
ATOM 1714 C CA . GLU A 1 228 ? 9.101 10.979 -17.428 1.00 98.38 228 GLU A CA 1
ATOM 1715 C C . GLU A 1 228 ? 7.864 10.064 -17.279 1.00 98.38 228 GLU A C 1
ATOM 1717 O O . GLU A 1 228 ? 6.945 10.361 -16.517 1.00 98.38 228 GLU A O 1
ATOM 1722 N N . ALA A 1 229 ? 7.843 8.911 -17.960 1.00 98.31 229 ALA A N 1
ATOM 1723 C CA . ALA A 1 229 ? 6.792 7.907 -17.776 1.00 98.31 229 ALA A CA 1
ATOM 1724 C C . ALA A 1 229 ? 6.837 7.270 -16.374 1.00 98.31 229 ALA A C 1
ATOM 1726 O O . ALA A 1 229 ? 5.798 7.067 -15.747 1.00 98.31 229 ALA A O 1
ATOM 1727 N N . GLY A 1 230 ? 8.037 6.979 -15.868 1.00 98.44 230 GLY A N 1
ATOM 1728 C CA . GLY A 1 230 ? 8.258 6.451 -14.525 1.00 98.44 230 GLY A CA 1
ATOM 1729 C C . GLY A 1 230 ? 7.784 7.396 -13.426 1.00 98.44 230 GLY A C 1
ATOM 1730 O O . GLY A 1 230 ? 7.176 6.940 -12.461 1.00 98.44 230 GLY A O 1
ATOM 1731 N N . GLU A 1 231 ? 7.988 8.702 -13.602 1.00 98.12 231 GLU A N 1
ATOM 1732 C CA . GLU A 1 231 ? 7.482 9.745 -12.705 1.00 98.12 231 GLU A CA 1
ATOM 1733 C C . GLU A 1 231 ? 5.952 9.714 -12.618 1.00 98.12 231 GLU A C 1
ATOM 1735 O O . GLU A 1 231 ? 5.384 9.693 -11.524 1.00 98.12 231 GLU A O 1
ATOM 1740 N N . GLN A 1 232 ? 5.272 9.636 -13.766 1.00 95.81 232 GLN A N 1
ATOM 1741 C CA . GLN A 1 232 ? 3.809 9.545 -13.815 1.00 95.81 232 GLN A CA 1
ATOM 1742 C C . GLN A 1 232 ? 3.294 8.273 -13.135 1.00 95.81 232 GLN A C 1
ATOM 1744 O O . GLN A 1 232 ? 2.316 8.326 -12.395 1.00 95.81 232 GLN A O 1
ATOM 1749 N N . ILE A 1 233 ? 3.966 7.136 -13.338 1.00 95.44 233 ILE A N 1
ATOM 1750 C CA . ILE A 1 233 ? 3.612 5.873 -12.677 1.00 95.44 233 ILE A CA 1
ATOM 1751 C C . ILE A 1 233 ? 3.819 5.986 -11.161 1.00 95.44 233 ILE A C 1
ATOM 1753 O O . ILE A 1 233 ? 2.948 5.590 -10.384 1.00 95.44 233 ILE A O 1
ATOM 1757 N N . TYR A 1 234 ? 4.938 6.565 -10.722 1.00 95.69 234 TYR A N 1
ATOM 1758 C CA . TYR A 1 234 ? 5.234 6.756 -9.305 1.00 95.69 234 TYR A CA 1
ATOM 1759 C C . TYR A 1 234 ? 4.170 7.613 -8.612 1.00 95.69 234 TYR A C 1
ATOM 1761 O O . TYR A 1 234 ? 3.625 7.217 -7.579 1.00 95.69 234 TYR A O 1
ATOM 1769 N N . HIS A 1 235 ? 3.829 8.754 -9.210 1.00 91.31 235 HIS A N 1
ATOM 1770 C CA . HIS A 1 235 ? 2.800 9.655 -8.698 1.00 91.31 235 HIS A CA 1
ATOM 1771 C C . HIS A 1 235 ? 1.367 9.177 -8.958 1.00 91.31 235 HIS A C 1
ATOM 1773 O O . HIS A 1 235 ? 0.441 9.736 -8.384 1.00 91.31 235 HIS A O 1
ATOM 1779 N N . GLY A 1 236 ? 1.160 8.141 -9.772 1.00 87.25 236 GLY A N 1
ATOM 1780 C CA . GLY A 1 236 ? -0.137 7.480 -9.916 1.00 87.25 236 GLY A CA 1
ATOM 1781 C C . GLY A 1 236 ? -0.385 6.421 -8.841 1.00 87.25 236 GLY A C 1
ATOM 1782 O O . GLY A 1 236 ? -1.481 6.343 -8.291 1.00 87.25 236 GLY A O 1
ATOM 1783 N N . TYR A 1 237 ? 0.639 5.623 -8.514 1.00 88.69 237 TYR A N 1
ATOM 1784 C CA . TYR A 1 237 ? 0.463 4.392 -7.732 1.00 88.69 237 TYR A CA 1
ATOM 1785 C C . TYR A 1 237 ? 1.358 4.302 -6.493 1.00 88.69 237 TYR A C 1
ATOM 1787 O O . TYR A 1 237 ? 0.890 3.938 -5.416 1.00 88.69 237 TYR A O 1
ATOM 1795 N N . CYS A 1 238 ? 2.644 4.632 -6.618 1.00 91.88 238 CYS A N 1
ATOM 1796 C CA . CYS A 1 238 ? 3.644 4.342 -5.586 1.00 91.88 238 CYS A CA 1
ATOM 1797 C C . CYS A 1 238 ? 3.611 5.340 -4.419 1.00 91.88 238 CYS A C 1
ATOM 1799 O O . CYS A 1 238 ? 3.824 4.957 -3.264 1.00 91.88 238 CYS A O 1
ATOM 1801 N N . PHE A 1 239 ? 3.347 6.617 -4.706 1.00 90.62 239 PHE A N 1
ATOM 1802 C CA . PHE A 1 239 ? 3.454 7.697 -3.721 1.00 90.62 239 PHE A CA 1
ATOM 1803 C C . PHE A 1 239 ? 2.467 7.552 -2.548 1.00 90.62 239 PHE A C 1
ATOM 1805 O O . PHE A 1 239 ? 2.780 7.974 -1.439 1.00 90.62 239 PHE A O 1
ATOM 1812 N N . ASN A 1 240 ? 1.305 6.916 -2.754 1.00 86.00 240 ASN A N 1
ATOM 1813 C CA . ASN A 1 240 ? 0.302 6.713 -1.697 1.00 86.00 240 ASN A CA 1
ATOM 1814 C C . ASN A 1 240 ? 0.844 5.886 -0.520 1.00 86.00 240 ASN A C 1
ATOM 1816 O O . ASN A 1 240 ? 0.336 5.985 0.594 1.00 86.00 240 ASN A O 1
ATOM 1820 N N . CYS A 1 241 ? 1.897 5.095 -0.750 1.00 89.19 241 CYS A N 1
ATOM 1821 C CA . CYS A 1 241 ? 2.623 4.393 0.306 1.00 89.19 241 CYS A CA 1
ATOM 1822 C C . CYS A 1 241 ? 4.007 5.005 0.556 1.00 89.19 241 CYS A C 1
ATOM 1824 O O . CYS A 1 241 ? 4.406 5.166 1.706 1.00 89.19 241 CYS A O 1
ATOM 1826 N N . HIS A 1 242 ? 4.739 5.368 -0.498 1.00 92.94 242 HIS A N 1
ATOM 1827 C CA . HIS A 1 242 ? 6.145 5.773 -0.399 1.00 92.94 242 HIS A CA 1
ATOM 1828 C C . HIS A 1 242 ? 6.389 7.286 -0.273 1.00 92.94 242 HIS A C 1
ATOM 1830 O O . HIS A 1 242 ? 7.534 7.693 -0.090 1.00 92.94 242 HIS A O 1
ATOM 1836 N N . GLY A 1 243 ? 5.345 8.114 -0.323 1.00 91.62 243 GLY A N 1
ATOM 1837 C CA . GLY A 1 243 ? 5.459 9.573 -0.281 1.00 91.62 243 GLY A CA 1
ATOM 1838 C C . GLY A 1 243 ? 5.848 10.195 -1.624 1.00 91.62 243 GLY A C 1
ATOM 1839 O O . GLY A 1 243 ? 6.172 9.500 -2.585 1.00 91.62 243 GLY A O 1
ATOM 1840 N N . HIS A 1 244 ? 5.814 11.525 -1.712 1.00 92.50 244 HIS A N 1
ATOM 1841 C CA . HIS A 1 244 ? 6.087 12.255 -2.960 1.00 92.50 244 HIS A CA 1
ATOM 1842 C C . HIS A 1 244 ? 7.570 12.568 -3.199 1.00 92.50 244 HIS A C 1
ATOM 1844 O O . HIS A 1 244 ? 7.963 12.806 -4.335 1.00 92.50 244 HIS A O 1
ATOM 1850 N N . ASP A 1 245 ? 8.380 12.611 -2.144 1.00 92.31 245 ASP A N 1
ATOM 1851 C CA . ASP A 1 245 ? 9.730 13.193 -2.148 1.00 92.31 245 ASP A CA 1
ATOM 1852 C C . ASP A 1 245 ? 10.857 12.148 -2.049 1.00 92.31 245 ASP A C 1
ATOM 1854 O O . ASP A 1 245 ? 12.039 12.481 -2.197 1.00 92.31 245 ASP A O 1
ATOM 1858 N N . GLY A 1 246 ? 10.490 10.888 -1.797 1.00 92.75 246 GLY A N 1
ATOM 1859 C CA . GLY A 1 246 ? 11.406 9.791 -1.508 1.00 92.75 246 GLY A CA 1
ATOM 1860 C C . GLY A 1 246 ? 12.016 9.833 -0.101 1.00 92.75 246 GLY A C 1
ATOM 1861 O O . GLY A 1 246 ? 12.824 8.966 0.210 1.00 92.75 246 GLY A O 1
ATOM 1862 N N . GLU A 1 247 ? 11.651 10.794 0.747 1.00 94.12 247 GLU A N 1
ATOM 1863 C CA . GLU A 1 247 ? 12.169 10.963 2.114 1.00 94.12 247 GLU A CA 1
ATOM 1864 C C . GLU A 1 247 ? 11.095 10.695 3.174 1.00 94.12 247 GLU A C 1
ATOM 1866 O O . GLU A 1 247 ? 11.390 10.112 4.214 1.00 94.12 247 GLU A O 1
ATOM 1871 N N . THR A 1 248 ? 9.845 11.066 2.889 1.00 91.81 248 THR A N 1
ATOM 1872 C CA . THR A 1 248 ? 8.732 11.053 3.840 1.00 91.81 248 THR A CA 1
ATOM 1873 C C . THR A 1 248 ? 7.635 10.089 3.369 1.00 91.81 248 THR A C 1
ATOM 1875 O O . THR A 1 248 ? 6.715 10.507 2.661 1.00 91.81 248 THR A O 1
ATOM 1878 N N . PRO A 1 249 ? 7.690 8.793 3.732 1.00 91.00 249 PRO A N 1
ATOM 1879 C CA . PRO A 1 249 ? 6.669 7.831 3.335 1.00 91.00 249 PRO A CA 1
ATOM 1880 C C . PRO A 1 249 ? 5.279 8.179 3.876 1.00 91.00 249 PRO A C 1
ATOM 1882 O O . PRO A 1 249 ? 5.126 8.489 5.057 1.00 91.00 249 PRO A O 1
ATOM 1885 N N . SER A 1 250 ? 4.251 8.044 3.035 1.00 88.06 250 SER A N 1
ATOM 1886 C CA . SER A 1 250 ? 2.846 8.164 3.459 1.00 88.06 250 SER A CA 1
ATOM 1887 C C . SER A 1 250 ? 2.410 7.008 4.365 1.00 88.06 250 SER A C 1
ATOM 1889 O O . SER A 1 250 ? 1.573 7.185 5.250 1.00 88.06 250 SER A O 1
ATOM 1891 N N . LEU A 1 251 ? 2.990 5.821 4.159 1.00 87.25 251 LEU A N 1
ATOM 1892 C CA . LEU A 1 251 ? 2.800 4.646 4.999 1.00 87.25 251 LEU A CA 1
ATOM 1893 C C . LEU A 1 251 ? 4.036 4.460 5.901 1.00 87.25 251 LEU A C 1
ATOM 1895 O O . LEU A 1 251 ? 5.118 4.209 5.372 1.00 87.25 251 LEU A O 1
ATOM 1899 N N . PRO A 1 252 ? 3.908 4.475 7.242 1.00 84.56 252 PRO A N 1
ATOM 1900 C CA . PRO A 1 252 ? 5.055 4.333 8.150 1.00 84.56 252 PRO A CA 1
ATOM 1901 C C . PRO A 1 252 ? 5.854 3.028 8.000 1.00 84.56 252 PRO A C 1
ATOM 1903 O O . PRO A 1 252 ? 7.001 2.946 8.432 1.00 84.56 252 PRO A O 1
ATOM 1906 N N . THR A 1 253 ? 5.248 1.991 7.418 1.00 86.50 253 THR A N 1
ATOM 1907 C CA . THR A 1 253 ? 5.899 0.699 7.156 1.00 86.50 253 THR A CA 1
ATOM 1908 C C . THR A 1 253 ? 6.608 0.647 5.795 1.00 86.50 253 THR A C 1
ATOM 1910 O O . THR A 1 253 ? 7.382 -0.283 5.545 1.00 86.50 253 THR A O 1
ATOM 1913 N N . ALA A 1 254 ? 6.379 1.631 4.916 1.00 90.88 254 ALA A N 1
ATOM 1914 C CA . ALA A 1 254 ? 7.100 1.784 3.658 1.00 90.88 254 ALA A CA 1
ATOM 1915 C C . ALA A 1 254 ? 8.483 2.413 3.891 1.00 90.88 254 ALA A C 1
ATOM 1917 O O . ALA A 1 254 ? 8.721 3.120 4.869 1.00 90.88 254 ALA A O 1
ATOM 1918 N N . ARG A 1 255 ? 9.427 2.131 2.987 1.00 91.31 255 ARG A N 1
ATOM 1919 C CA . ARG A 1 255 ? 10.802 2.638 3.095 1.00 91.31 255 ARG A CA 1
ATOM 1920 C C . ARG A 1 255 ? 10.923 4.013 2.452 1.00 91.31 255 ARG A C 1
ATOM 1922 O O . ARG A 1 255 ? 10.439 4.203 1.336 1.00 91.31 255 ARG A O 1
ATOM 1929 N N . ALA A 1 256 ? 11.630 4.913 3.132 1.00 93.31 256 ALA A N 1
ATOM 1930 C CA . ALA A 1 256 ? 12.100 6.164 2.549 1.00 93.31 256 ALA A CA 1
ATOM 1931 C C . ALA A 1 256 ? 13.236 5.861 1.565 1.00 93.31 256 ALA A C 1
ATOM 1933 O O . ALA A 1 256 ? 14.301 5.375 1.954 1.00 93.31 256 ALA A O 1
ATOM 1934 N N . PHE A 1 257 ? 13.003 6.107 0.278 1.00 95.69 257 PHE A N 1
ATOM 1935 C CA . PHE A 1 257 ? 13.966 5.800 -0.774 1.00 95.69 257 PHE A CA 1
ATOM 1936 C C . PHE A 1 257 ? 15.293 6.538 -0.609 1.00 95.69 257 PHE A C 1
ATOM 1938 O O . PHE A 1 257 ? 16.319 5.973 -0.946 1.00 95.69 257 PHE A O 1
ATOM 1945 N N . ARG A 1 258 ? 15.328 7.754 -0.076 1.00 94.81 258 ARG A N 1
ATOM 1946 C CA . ARG A 1 258 ? 16.564 8.537 0.052 1.00 94.81 258 ARG A CA 1
ATOM 1947 C C . ARG A 1 258 ? 17.416 8.131 1.253 1.00 94.81 258 ARG A C 1
ATOM 1949 O O . ARG A 1 258 ? 18.636 8.083 1.127 1.00 94.81 258 ARG A O 1
ATOM 1956 N N . SER A 1 259 ? 16.789 7.813 2.384 1.00 90.88 259 SER A N 1
ATOM 1957 C CA . SER A 1 259 ? 17.476 7.688 3.676 1.00 90.88 259 SER A CA 1
ATOM 1958 C C . SER A 1 259 ? 17.476 6.288 4.287 1.00 90.88 259 SER A C 1
ATOM 1960 O O . SER A 1 259 ? 18.242 6.035 5.216 1.00 90.88 259 SER A O 1
ATOM 1962 N N . GLN A 1 260 ? 16.657 5.352 3.791 1.00 91.12 260 GLN A N 1
ATOM 1963 C CA . GLN A 1 260 ? 16.554 4.009 4.371 1.00 91.12 260 GLN A CA 1
ATOM 1964 C C . GLN A 1 260 ? 17.007 2.903 3.408 1.00 91.12 260 GLN A C 1
ATOM 1966 O O . GLN A 1 260 ? 16.579 2.881 2.250 1.00 91.12 260 GLN A O 1
ATOM 1971 N N . PRO A 1 261 ? 17.774 1.900 3.886 1.00 90.31 261 PRO A N 1
ATOM 1972 C CA . PRO A 1 261 ? 18.182 0.764 3.065 1.00 90.31 261 PRO A CA 1
ATOM 1973 C C . PRO A 1 261 ? 16.969 -0.032 2.562 1.00 90.31 261 PRO A C 1
ATOM 1975 O O . PRO A 1 261 ? 16.016 -0.285 3.320 1.00 90.31 261 PRO A O 1
ATOM 1978 N N . LEU A 1 262 ? 17.001 -0.446 1.289 1.00 92.06 262 LEU A N 1
ATOM 1979 C CA . LEU A 1 262 ? 15.936 -1.268 0.705 1.00 92.06 262 LEU A CA 1
ATOM 1980 C C . LEU A 1 262 ? 16.108 -2.717 1.162 1.00 92.06 262 LEU A C 1
ATOM 1982 O O . LEU A 1 262 ? 17.211 -3.251 1.161 1.00 92.06 262 LEU A O 1
ATOM 1986 N N . LYS A 1 263 ? 15.011 -3.356 1.584 1.00 88.81 263 LYS A N 1
ATOM 1987 C CA . LYS A 1 263 ? 15.056 -4.703 2.184 1.00 88.81 263 LYS A CA 1
ATOM 1988 C C . LYS A 1 263 ? 15.251 -5.823 1.153 1.00 88.81 263 LYS A C 1
ATOM 1990 O O . LYS A 1 263 ? 15.640 -6.920 1.533 1.00 88.81 263 LYS A O 1
ATOM 1995 N N . PHE A 1 264 ? 14.963 -5.554 -0.120 1.00 92.69 264 PHE A N 1
ATOM 1996 C CA . PHE A 1 264 ? 14.828 -6.568 -1.173 1.00 92.69 264 PHE A CA 1
ATOM 1997 C C . PHE A 1 264 ? 15.714 -6.273 -2.390 1.00 92.69 264 PHE A C 1
ATOM 1999 O O . PHE A 1 264 ? 15.350 -6.592 -3.514 1.00 92.69 264 PHE A O 1
ATOM 2006 N N . GLY A 1 265 ? 16.864 -5.639 -2.154 1.00 92.88 265 GLY A N 1
ATOM 2007 C CA . GLY A 1 265 ? 17.770 -5.182 -3.205 1.00 92.88 265 GLY A CA 1
ATOM 2008 C C . GLY A 1 265 ? 17.427 -3.785 -3.725 1.00 92.88 265 GLY A C 1
ATOM 2009 O O . GLY A 1 265 ? 16.284 -3.328 -3.661 1.00 92.88 265 GLY A O 1
ATOM 2010 N N . SER A 1 266 ? 18.459 -3.089 -4.194 1.00 94.38 266 SER A N 1
ATOM 2011 C CA . SER A 1 266 ? 18.387 -1.722 -4.718 1.00 94.38 266 SER A CA 1
ATOM 2012 C C . SER A 1 266 ? 18.750 -1.626 -6.198 1.00 94.38 266 SER A C 1
ATOM 2014 O O . SER A 1 266 ? 18.546 -0.562 -6.779 1.00 94.38 266 SER A O 1
ATOM 2016 N N . ASP A 1 267 ? 19.260 -2.692 -6.827 1.00 96.44 267 ASP A N 1
ATOM 2017 C CA . ASP A 1 267 ? 19.582 -2.726 -8.257 1.00 96.44 267 ASP A CA 1
ATOM 2018 C C . ASP A 1 267 ? 18.313 -2.786 -9.142 1.00 96.44 267 ASP A C 1
ATOM 2020 O O . ASP A 1 267 ? 17.240 -3.164 -8.652 1.00 96.44 267 ASP A O 1
ATOM 2024 N N . PRO A 1 268 ? 18.386 -2.404 -10.437 1.00 97.19 268 PRO A N 1
ATOM 2025 C CA . PRO A 1 268 ? 17.201 -2.336 -11.291 1.00 97.19 268 PRO A CA 1
ATOM 2026 C C . PRO A 1 268 ? 16.399 -3.640 -11.365 1.00 97.19 268 PRO A C 1
ATOM 2028 O O . PRO A 1 268 ? 15.170 -3.605 -11.337 1.00 97.19 268 PRO A O 1
ATOM 2031 N N . TYR A 1 269 ? 17.079 -4.782 -11.463 1.00 97.31 269 TYR A N 1
ATOM 2032 C CA . TYR A 1 269 ? 16.438 -6.082 -11.607 1.00 97.31 269 TYR A CA 1
ATOM 2033 C C . TYR A 1 269 ? 15.777 -6.537 -10.306 1.00 97.31 269 TYR A C 1
ATOM 2035 O O . TYR A 1 269 ? 14.611 -6.924 -10.326 1.00 97.31 269 TYR A O 1
ATOM 2043 N N . GLN A 1 270 ? 16.442 -6.413 -9.154 1.00 96.88 270 GLN A N 1
ATOM 2044 C CA . GLN A 1 270 ? 15.820 -6.772 -7.871 1.00 96.88 270 GLN A CA 1
ATOM 2045 C C . GLN A 1 270 ? 14.634 -5.864 -7.517 1.00 96.88 270 GLN A C 1
ATOM 2047 O O . GLN A 1 270 ? 13.597 -6.337 -7.038 1.00 96.88 270 GLN A O 1
ATOM 2052 N N . MET A 1 271 ? 14.729 -4.565 -7.820 1.00 97.44 271 MET A N 1
ATOM 2053 C CA . MET A 1 271 ? 13.587 -3.660 -7.684 1.00 97.44 271 MET A CA 1
ATOM 2054 C C . MET A 1 271 ? 12.446 -4.055 -8.632 1.00 97.44 271 MET A C 1
ATOM 2056 O O . MET A 1 271 ? 11.292 -4.084 -8.207 1.00 97.44 271 MET A O 1
ATOM 2060 N N . PHE A 1 272 ? 12.748 -4.417 -9.884 1.00 97.38 272 PHE A N 1
ATOM 2061 C CA . PHE A 1 272 ? 11.759 -4.933 -10.833 1.00 97.38 272 PHE A CA 1
ATOM 2062 C C . PHE A 1 272 ? 11.076 -6.203 -10.311 1.00 97.38 272 PHE A C 1
ATOM 2064 O O . PHE A 1 272 ? 9.847 -6.282 -10.334 1.00 97.38 272 PHE A O 1
ATOM 2071 N N . LEU A 1 273 ? 11.831 -7.167 -9.777 1.00 95.69 273 LEU A N 1
ATOM 2072 C CA . LEU A 1 273 ? 11.273 -8.384 -9.184 1.00 95.69 273 LEU A CA 1
ATOM 2073 C C . LEU A 1 273 ? 10.380 -8.070 -7.981 1.00 95.69 273 LEU A C 1
ATOM 2075 O O . LEU A 1 273 ? 9.316 -8.669 -7.845 1.00 95.69 273 LEU A O 1
ATOM 2079 N N . THR A 1 274 ? 10.763 -7.093 -7.156 1.00 95.31 274 THR A N 1
ATOM 2080 C CA . THR A 1 274 ? 9.935 -6.613 -6.041 1.00 95.31 274 THR A CA 1
ATOM 2081 C C . THR A 1 274 ? 8.617 -6.025 -6.547 1.00 95.31 274 THR A C 1
ATOM 2083 O O . THR A 1 274 ? 7.560 -6.415 -6.058 1.00 95.31 274 THR A O 1
ATOM 2086 N N . LEU A 1 275 ? 8.643 -5.167 -7.577 1.00 95.06 275 LEU A N 1
ATOM 2087 C CA . LEU A 1 275 ? 7.413 -4.654 -8.194 1.00 95.06 275 LEU A CA 1
ATOM 2088 C C . LEU A 1 275 ? 6.583 -5.758 -8.857 1.00 95.06 275 LEU A C 1
ATOM 2090 O O . LEU A 1 275 ? 5.369 -5.628 -8.948 1.00 95.06 275 LEU A O 1
ATOM 2094 N N . SER A 1 276 ? 7.217 -6.823 -9.338 1.00 93.56 276 SER A N 1
ATOM 2095 C CA . SER A 1 276 ? 6.544 -7.872 -10.105 1.00 93.56 276 SER A CA 1
ATOM 2096 C C . SER A 1 276 ? 5.904 -8.944 -9.237 1.00 93.56 276 SER A C 1
ATOM 2098 O O . SER A 1 276 ? 4.840 -9.450 -9.562 1.00 93.56 276 SER A O 1
ATOM 2100 N N . ARG A 1 277 ? 6.549 -9.303 -8.128 1.00 91.00 277 ARG A N 1
ATOM 2101 C CA . ARG A 1 277 ? 6.113 -10.403 -7.258 1.00 91.00 277 ARG A CA 1
ATOM 2102 C C . ARG A 1 277 ? 5.550 -9.912 -5.929 1.00 91.00 277 ARG A C 1
ATOM 2104 O O . ARG A 1 277 ? 4.895 -10.677 -5.226 1.00 91.00 277 ARG A O 1
ATOM 2111 N N . GLY A 1 278 ? 5.771 -8.639 -5.599 1.00 90.25 278 GLY A N 1
ATOM 2112 C CA . GLY A 1 278 ? 5.581 -8.127 -4.250 1.00 90.25 278 GLY A CA 1
ATOM 2113 C C . GLY A 1 278 ? 6.608 -8.727 -3.287 1.00 90.25 278 GLY A C 1
ATOM 2114 O O . GLY A 1 278 ? 7.252 -9.739 -3.571 1.00 90.25 278 GLY A O 1
ATOM 2115 N N . ASN A 1 279 ? 6.789 -8.096 -2.130 1.00 87.88 279 ASN A N 1
ATOM 2116 C CA . ASN A 1 279 ? 7.582 -8.669 -1.045 1.00 87.88 279 ASN A CA 1
ATOM 2117 C C . ASN A 1 279 ? 7.241 -8.010 0.302 1.00 87.88 279 ASN A C 1
ATOM 2119 O O . ASN A 1 279 ? 7.119 -6.786 0.412 1.00 87.88 279 ASN A O 1
ATOM 2123 N N . GLY A 1 280 ? 7.089 -8.816 1.353 1.00 85.62 280 GLY A N 1
ATOM 2124 C CA . GLY A 1 280 ? 6.616 -8.347 2.655 1.00 85.62 280 GLY A CA 1
ATOM 2125 C C . GLY A 1 280 ? 5.229 -7.703 2.555 1.00 85.62 280 GLY A C 1
ATOM 2126 O O . GLY A 1 280 ? 4.262 -8.369 2.204 1.00 85.62 280 GLY A O 1
ATOM 2127 N N . LEU A 1 281 ? 5.133 -6.409 2.879 1.00 85.00 281 LEU A N 1
ATOM 2128 C CA . LEU A 1 281 ? 3.896 -5.621 2.760 1.00 85.00 281 LEU A CA 1
ATOM 2129 C C . LEU A 1 281 ? 3.759 -4.878 1.429 1.00 85.00 281 LEU A C 1
ATOM 2131 O O . LEU A 1 281 ? 2.745 -4.219 1.198 1.00 85.00 281 LEU A O 1
ATOM 2135 N N . MET A 1 282 ? 4.784 -4.930 0.582 1.00 88.94 282 MET A N 1
ATOM 2136 C CA . MET A 1 282 ? 4.758 -4.281 -0.718 1.00 88.94 282 MET A CA 1
ATOM 2137 C C . MET A 1 282 ? 4.029 -5.209 -1.689 1.00 88.94 282 MET A C 1
ATOM 2139 O O . MET A 1 282 ? 4.523 -6.293 -2.002 1.00 88.94 282 MET A O 1
ATOM 2143 N N . ALA A 1 283 ? 2.817 -4.822 -2.088 1.00 86.88 283 ALA A N 1
ATOM 2144 C CA . ALA A 1 283 ? 2.018 -5.598 -3.026 1.00 86.88 283 ALA A CA 1
ATOM 2145 C C . ALA A 1 283 ? 2.625 -5.561 -4.433 1.00 86.88 283 ALA A C 1
ATOM 2147 O O . ALA A 1 283 ? 3.234 -4.574 -4.844 1.00 86.88 283 ALA A O 1
ATOM 2148 N N . ALA A 1 284 ? 2.423 -6.646 -5.173 1.00 90.31 284 ALA A N 1
ATOM 2149 C CA . ALA A 1 284 ? 2.835 -6.744 -6.562 1.00 90.31 284 ALA A CA 1
ATOM 2150 C C . ALA A 1 284 ? 2.047 -5.756 -7.443 1.00 90.31 284 ALA A C 1
ATOM 2152 O O . ALA A 1 284 ? 0.821 -5.661 -7.368 1.00 90.31 284 ALA A O 1
ATOM 2153 N N . MET A 1 285 ? 2.746 -5.042 -8.319 1.00 90.88 285 MET A N 1
ATOM 2154 C CA . MET A 1 285 ? 2.195 -4.034 -9.226 1.00 90.88 285 MET A CA 1
ATOM 2155 C C . MET A 1 285 ? 1.813 -4.651 -10.579 1.00 90.88 285 MET A C 1
ATOM 2157 O O . MET A 1 285 ? 2.255 -4.202 -11.631 1.00 90.88 285 MET A O 1
ATOM 2161 N N . ASN A 1 286 ? 0.977 -5.691 -10.563 1.00 86.94 286 ASN A N 1
ATOM 2162 C CA . ASN A 1 286 ? 0.674 -6.522 -11.748 1.00 86.94 286 ASN A CA 1
ATOM 2163 C C . ASN A 1 286 ? -0.240 -5.864 -12.783 1.00 86.94 286 ASN A C 1
ATOM 2165 O O . ASN A 1 286 ? -0.427 -6.377 -13.880 1.00 86.94 286 ASN A O 1
ATOM 2169 N N . HIS A 1 287 ? -0.820 -4.722 -12.431 1.00 86.88 287 HIS A N 1
ATOM 2170 C CA . HIS A 1 287 ? -1.527 -3.861 -13.372 1.00 86.88 287 HIS A CA 1
ATOM 2171 C C . HIS A 1 287 ? -0.556 -3.098 -14.293 1.00 86.88 287 HIS A C 1
ATOM 2173 O O . HIS A 1 287 ? -0.989 -2.519 -15.287 1.00 86.88 287 HIS A O 1
ATOM 2179 N N . LEU A 1 288 ? 0.745 -3.082 -13.971 1.00 92.50 288 LEU A N 1
ATOM 2180 C CA . LEU A 1 288 ? 1.796 -2.503 -14.798 1.00 92.50 288 LEU A CA 1
ATOM 2181 C C . LEU A 1 288 ? 2.445 -3.583 -15.665 1.00 92.50 288 LEU A C 1
ATOM 2183 O O . LEU A 1 288 ? 2.813 -4.653 -15.186 1.00 92.50 288 LEU A O 1
ATOM 2187 N N . THR A 1 289 ? 2.676 -3.259 -16.934 1.00 94.50 289 THR A N 1
ATOM 2188 C CA . THR A 1 289 ? 3.491 -4.092 -17.830 1.00 94.50 289 THR A CA 1
ATOM 2189 C C . THR A 1 289 ? 4.949 -4.178 -17.347 1.00 94.50 289 THR A C 1
ATOM 2191 O O . THR A 1 289 ? 5.411 -3.287 -16.619 1.00 94.50 289 THR A O 1
ATOM 2194 N N . PRO A 1 290 ? 5.743 -5.165 -17.810 1.00 95.75 290 PRO A N 1
ATOM 2195 C CA . PRO A 1 290 ? 7.157 -5.250 -17.451 1.00 95.75 290 PRO A CA 1
ATOM 2196 C C . PRO A 1 290 ? 7.940 -3.963 -17.728 1.00 95.75 290 PRO A C 1
ATOM 2198 O O . PRO A 1 290 ? 8.694 -3.484 -16.880 1.00 95.75 290 PRO A O 1
ATOM 2201 N N . LYS A 1 291 ? 7.692 -3.336 -18.885 1.00 96.06 291 LYS A N 1
ATOM 2202 C CA . LYS A 1 291 ? 8.319 -2.059 -19.240 1.00 96.06 291 LYS A CA 1
ATOM 2203 C C . LYS A 1 291 ? 7.936 -0.945 -18.262 1.00 96.06 291 LYS A C 1
ATOM 2205 O O . LYS A 1 291 ? 8.810 -0.196 -17.842 1.00 96.06 291 LYS A O 1
ATOM 2210 N N . GLN A 1 292 ? 6.663 -0.839 -17.883 1.00 97.56 292 GLN A N 1
ATOM 2211 C CA . GLN A 1 292 ? 6.200 0.177 -16.930 1.00 97.56 292 GLN A CA 1
ATOM 2212 C C . GLN A 1 292 ? 6.807 -0.013 -15.537 1.00 97.56 292 GLN A C 1
ATOM 2214 O O . GLN A 1 292 ? 7.189 0.967 -14.900 1.00 97.56 292 GLN A O 1
ATOM 2219 N N . ARG A 1 293 ? 6.978 -1.260 -15.078 1.00 97.88 293 ARG A N 1
ATOM 2220 C CA . ARG A 1 293 ? 7.705 -1.539 -13.829 1.00 97.88 293 ARG A CA 1
ATOM 2221 C C . ARG A 1 293 ? 9.155 -1.061 -13.924 1.00 97.88 293 ARG A C 1
ATOM 2223 O O . ARG A 1 293 ? 9.611 -0.360 -13.027 1.00 97.88 293 ARG A O 1
ATOM 2230 N N . TYR A 1 294 ? 9.848 -1.319 -15.035 1.00 98.38 294 TYR A N 1
ATOM 2231 C CA . TYR A 1 294 ? 11.193 -0.775 -15.257 1.00 98.38 294 TYR A CA 1
ATOM 2232 C C . TYR A 1 294 ? 11.241 0.755 -15.345 1.00 98.38 294 TYR A C 1
ATOM 2234 O O . TYR A 1 294 ? 12.180 1.355 -14.830 1.00 98.38 294 TYR A O 1
ATOM 2242 N N . GLN A 1 295 ? 10.235 1.401 -15.936 1.00 98.69 295 GLN A N 1
ATOM 2243 C CA . GLN A 1 295 ? 10.119 2.864 -15.956 1.00 98.69 295 GLN A CA 1
ATOM 2244 C C . GLN A 1 295 ? 9.993 3.430 -14.535 1.00 98.69 295 GLN A C 1
ATOM 2246 O O . GLN A 1 295 ? 10.726 4.349 -14.175 1.00 98.69 295 GLN A O 1
ATOM 2251 N N . ALA A 1 296 ? 9.131 2.845 -13.696 1.00 98.44 296 ALA A N 1
ATOM 2252 C CA . ALA A 1 296 ? 9.004 3.238 -12.292 1.00 98.44 296 ALA A CA 1
ATOM 2253 C C . ALA A 1 296 ? 10.318 3.037 -11.519 1.00 98.44 296 ALA A C 1
ATOM 2255 O O . ALA A 1 296 ? 10.756 3.935 -10.801 1.00 98.44 296 ALA A O 1
ATOM 2256 N N . VAL A 1 297 ? 10.981 1.889 -11.706 1.00 98.38 297 VAL A N 1
ATOM 2257 C CA . VAL A 1 297 ? 12.301 1.608 -11.116 1.00 98.38 297 VAL A CA 1
ATOM 2258 C C . VAL A 1 297 ? 13.332 2.644 -11.558 1.00 98.38 297 VAL A C 1
ATOM 2260 O O . VAL A 1 297 ? 14.065 3.162 -10.719 1.00 98.38 297 VAL A O 1
ATOM 2263 N N . HIS A 1 298 ? 13.372 2.981 -12.847 1.00 98.38 298 HIS A N 1
ATOM 22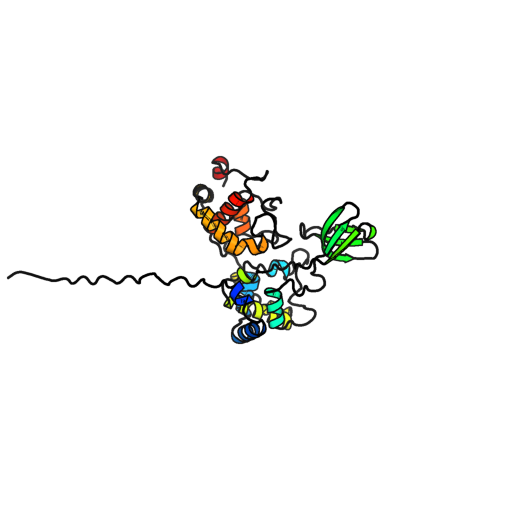64 C CA . HIS A 1 298 ? 14.280 3.987 -13.385 1.00 98.38 298 HIS A CA 1
ATOM 2265 C C . HIS A 1 298 ? 14.058 5.347 -12.728 1.00 98.38 298 HIS A C 1
ATOM 2267 O O . HIS A 1 298 ? 15.003 5.910 -12.185 1.00 98.38 298 HIS A O 1
ATOM 2273 N N . TYR A 1 299 ? 12.814 5.828 -12.676 1.00 98.62 299 TYR A N 1
ATOM 2274 C CA . TYR A 1 299 ? 12.498 7.082 -11.997 1.00 98.62 299 TYR A CA 1
ATOM 2275 C C . TYR A 1 299 ? 12.923 7.069 -10.525 1.00 98.62 299 TYR A C 1
ATOM 2277 O O . TYR A 1 299 ? 13.642 7.966 -10.100 1.00 98.62 299 TYR A O 1
ATOM 2285 N N . ILE A 1 300 ? 12.551 6.039 -9.754 1.00 98.00 300 ILE A N 1
ATOM 2286 C CA . ILE A 1 300 ? 12.895 5.946 -8.324 1.00 98.00 300 ILE A CA 1
ATOM 2287 C C . ILE A 1 300 ? 14.413 6.001 -8.130 1.00 98.00 300 ILE A C 1
ATOM 2289 O O . ILE A 1 300 ? 14.913 6.724 -7.266 1.00 98.00 300 ILE A O 1
ATOM 2293 N N . ARG A 1 301 ? 15.158 5.246 -8.940 1.00 97.25 301 ARG A N 1
ATOM 2294 C CA . ARG A 1 301 ? 16.617 5.179 -8.854 1.00 97.25 301 ARG A CA 1
ATOM 2295 C C . ARG A 1 301 ? 17.270 6.519 -9.162 1.00 97.25 301 ARG A C 1
ATOM 2297 O O . ARG A 1 301 ? 18.075 6.992 -8.363 1.00 97.25 301 ARG A O 1
ATOM 2304 N N . GLU A 1 302 ? 16.890 7.131 -10.276 1.00 96.62 302 GLU A N 1
ATOM 2305 C CA . GLU A 1 302 ? 17.464 8.397 -10.730 1.00 96.62 302 GLU A CA 1
ATOM 2306 C C . GLU A 1 302 ? 17.038 9.578 -9.839 1.00 96.62 302 GLU A C 1
ATOM 2308 O O . GLU A 1 302 ? 17.852 10.433 -9.504 1.00 96.62 302 GLU A O 1
ATOM 2313 N N . ALA A 1 303 ? 15.781 9.624 -9.390 1.00 96.81 303 ALA A N 1
ATOM 2314 C CA . ALA A 1 303 ? 15.262 10.732 -8.590 1.00 96.81 303 ALA A CA 1
ATOM 2315 C C . ALA A 1 303 ? 15.671 10.650 -7.109 1.00 96.81 303 ALA A C 1
ATOM 2317 O O . ALA A 1 303 ? 15.921 11.684 -6.470 1.00 96.81 303 ALA A O 1
ATOM 2318 N N . PHE A 1 304 ? 15.724 9.437 -6.543 1.00 97.00 304 PHE A N 1
ATOM 2319 C CA . PHE A 1 304 ? 15.829 9.237 -5.095 1.00 97.00 304 PHE A CA 1
ATOM 2320 C C . PHE A 1 304 ? 17.092 8.497 -4.650 1.00 97.00 304 PHE A C 1
ATOM 2322 O O . PHE A 1 304 ? 17.593 8.808 -3.569 1.00 97.00 304 PHE A O 1
ATOM 2329 N N . LEU A 1 305 ? 17.630 7.559 -5.441 1.00 96.19 305 LEU A N 1
ATOM 2330 C CA . LEU A 1 305 ? 18.691 6.658 -4.963 1.00 96.19 305 LEU A CA 1
ATOM 2331 C C . LEU A 1 305 ? 20.122 7.071 -5.333 1.00 96.19 305 LEU A C 1
ATOM 2333 O O . LEU A 1 305 ? 21.040 6.594 -4.679 1.00 96.19 305 LEU A O 1
ATOM 2337 N N . GLN A 1 306 ? 20.339 7.953 -6.317 1.00 92.50 306 GLN A N 1
ATOM 2338 C CA . GLN A 1 306 ? 21.680 8.279 -6.854 1.00 92.50 306 GLN A CA 1
ATOM 2339 C C . GLN A 1 306 ? 22.757 8.618 -5.807 1.00 92.50 306 GLN A C 1
ATOM 2341 O O . GLN A 1 306 ? 23.939 8.400 -6.045 1.00 92.50 306 GLN A O 1
ATOM 2346 N N . LYS A 1 307 ? 22.371 9.193 -4.662 1.00 90.81 307 LYS A N 1
ATOM 2347 C CA . LYS A 1 307 ? 23.308 9.625 -3.608 1.00 90.81 307 LYS A CA 1
ATOM 2348 C C . LYS A 1 307 ? 23.535 8.579 -2.513 1.00 90.81 307 LYS A C 1
ATOM 2350 O O . LYS A 1 307 ? 24.167 8.894 -1.508 1.00 90.81 307 LYS A O 1
ATOM 2355 N N . ARG A 1 308 ? 22.977 7.379 -2.659 1.00 92.56 308 ARG A N 1
ATOM 2356 C CA . ARG A 1 308 ? 23.084 6.319 -1.656 1.00 92.56 308 ARG A CA 1
ATOM 2357 C C . ARG A 1 308 ? 24.332 5.480 -1.859 1.00 92.56 308 ARG A C 1
ATOM 2359 O O . ARG A 1 308 ? 24.731 5.211 -2.985 1.00 92.56 308 ARG A O 1
ATOM 2366 N N . GLU A 1 309 ? 24.886 5.002 -0.752 1.00 89.81 309 GLU A N 1
ATOM 2367 C CA . GLU A 1 309 ? 26.046 4.105 -0.757 1.00 89.81 309 GLU A CA 1
ATOM 2368 C C . GLU A 1 309 ? 25.744 2.751 -1.417 1.00 89.81 309 GLU A C 1
ATOM 2370 O O . GLU A 1 309 ? 26.626 2.146 -2.014 1.00 89.81 309 GLU A O 1
ATOM 2375 N N . ASP A 1 310 ? 24.492 2.287 -1.355 1.00 89.12 310 ASP A N 1
ATOM 2376 C CA . ASP A 1 310 ? 24.032 1.044 -1.981 1.00 89.12 310 ASP A C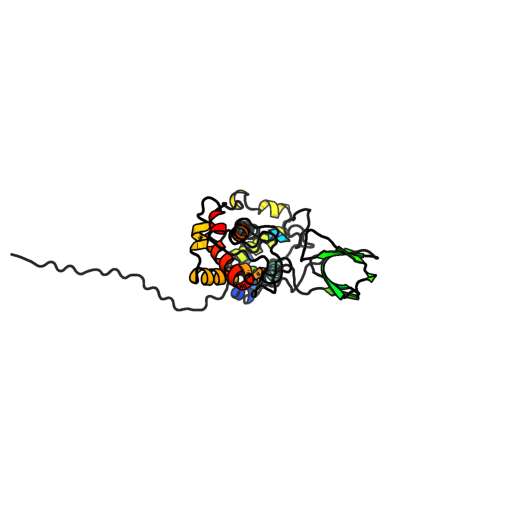A 1
ATOM 2377 C C . ASP A 1 310 ? 23.446 1.250 -3.391 1.00 89.12 310 ASP A C 1
ATOM 2379 O O . ASP A 1 310 ? 22.694 0.405 -3.886 1.00 89.12 310 ASP A O 1
ATOM 2383 N N . PHE A 1 311 ? 23.761 2.369 -4.055 1.00 93.50 311 PHE A N 1
ATOM 2384 C CA . PHE A 1 311 ? 23.390 2.595 -5.450 1.00 93.50 311 PHE A CA 1
ATOM 2385 C C . PHE A 1 311 ? 24.257 1.744 -6.389 1.00 93.50 311 PHE A C 1
ATOM 2387 O O . PHE A 1 311 ? 25.466 1.926 -6.496 1.00 93.50 311 PHE A O 1
ATOM 2394 N N . THR A 1 312 ? 23.632 0.811 -7.107 1.00 93.38 312 THR A N 1
ATOM 2395 C CA . THR A 1 312 ? 24.318 -0.033 -8.099 1.00 93.38 312 THR A CA 1
ATOM 2396 C C . THR A 1 312 ? 24.419 0.678 -9.444 1.00 93.38 312 THR A C 1
ATOM 2398 O O . THR A 1 312 ? 23.389 0.914 -10.066 1.00 93.38 312 THR A O 1
ATOM 2401 N N . GLU A 1 313 ? 25.615 0.984 -9.944 1.00 92.88 313 GLU A N 1
ATOM 2402 C CA . GLU A 1 313 ? 25.763 1.512 -11.307 1.00 92.88 313 GLU A CA 1
ATOM 2403 C C . GLU A 1 313 ? 25.412 0.460 -12.370 1.00 92.88 313 GLU A C 1
ATOM 2405 O O . GLU A 1 313 ? 25.764 -0.715 -12.259 1.00 92.88 313 GLU A O 1
ATOM 2410 N N . VAL A 1 314 ? 24.717 0.892 -13.423 1.00 94.25 314 VAL A N 1
ATOM 2411 C CA . VAL A 1 314 ? 24.327 0.029 -14.545 1.00 94.25 314 VAL A CA 1
ATOM 2412 C C . VAL A 1 314 ? 25.388 0.134 -15.638 1.00 94.25 314 VAL A C 1
ATOM 2414 O O . VAL A 1 314 ? 25.321 1.007 -16.501 1.00 94.25 314 VAL A O 1
ATOM 2417 N N . GLY A 1 315 ? 26.384 -0.749 -15.579 1.00 94.06 315 GLY A N 1
ATOM 2418 C CA . GLY A 1 315 ? 27.399 -0.927 -16.622 1.00 94.06 315 GLY A CA 1
A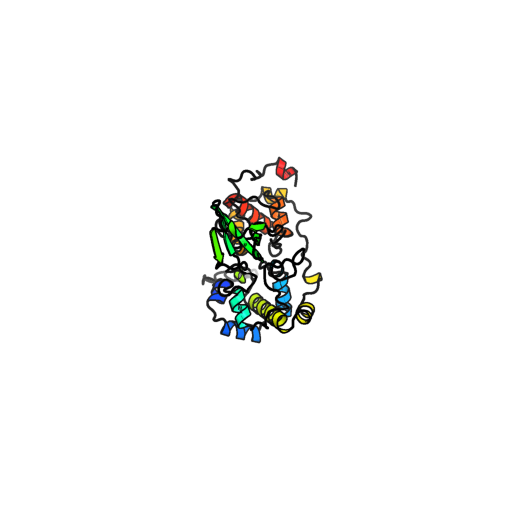TOM 2419 C C . GLY A 1 315 ? 27.240 -2.247 -17.378 1.00 94.06 315 GLY A C 1
ATOM 2420 O O . GLY A 1 315 ? 26.410 -3.079 -17.017 1.00 94.06 315 GLY A O 1
ATOM 2421 N N . GLU A 1 316 ? 28.072 -2.476 -18.398 1.00 94.94 316 GLU A N 1
ATOM 2422 C CA . GLU A 1 316 ? 28.026 -3.717 -19.196 1.00 94.94 316 GLU A CA 1
ATOM 2423 C C . GLU A 1 316 ? 28.215 -4.975 -18.333 1.00 94.94 316 GLU A C 1
ATOM 2425 O O . GLU A 1 316 ? 27.482 -5.937 -18.505 1.00 94.94 316 GLU A O 1
ATOM 2430 N N . SER A 1 317 ? 29.083 -4.942 -17.314 1.00 94.12 317 SER A N 1
ATOM 2431 C CA . SER A 1 317 ? 29.261 -6.079 -16.396 1.00 94.12 317 SER A CA 1
ATOM 2432 C C . SER A 1 317 ? 28.009 -6.430 -15.586 1.00 94.12 317 SER A C 1
ATOM 2434 O O . SER A 1 317 ? 27.805 -7.596 -15.264 1.00 94.12 317 SER A O 1
ATOM 2436 N N . TYR A 1 318 ? 27.178 -5.439 -15.241 1.00 95.56 318 TYR A N 1
ATOM 2437 C CA . TYR A 1 318 ? 25.886 -5.679 -14.598 1.00 95.56 318 TYR A CA 1
ATOM 2438 C C . TYR A 1 318 ? 24.900 -6.278 -15.602 1.00 95.56 318 TYR A C 1
ATOM 2440 O O . TYR A 1 318 ? 24.238 -7.262 -15.294 1.00 95.56 318 TYR A O 1
ATOM 2448 N N . LEU A 1 319 ? 24.829 -5.701 -16.806 1.00 96.31 319 LEU A N 1
ATOM 2449 C CA . LEU A 1 319 ? 23.910 -6.131 -17.861 1.00 96.31 319 LEU A CA 1
ATOM 2450 C C . LEU A 1 319 ? 24.202 -7.554 -18.354 1.00 96.31 319 LEU A C 1
ATOM 2452 O O . LEU A 1 319 ? 23.262 -8.289 -18.630 1.00 96.31 319 LEU A O 1
ATOM 2456 N N . ASP A 1 320 ? 25.473 -7.950 -18.423 1.00 94.50 320 ASP A N 1
ATOM 2457 C CA . ASP A 1 320 ? 25.900 -9.306 -18.790 1.00 94.50 320 ASP A CA 1
ATOM 2458 C C . ASP A 1 320 ? 25.548 -10.356 -17.717 1.00 94.50 320 ASP A C 1
ATOM 2460 O O . ASP A 1 320 ? 25.577 -11.555 -17.990 1.00 94.50 320 ASP A O 1
ATOM 2464 N N . GLY A 1 321 ? 25.242 -9.917 -16.490 1.00 92.44 321 GLY A N 1
ATOM 2465 C CA . GLY A 1 321 ? 24.872 -10.780 -15.367 1.00 92.44 321 GLY A CA 1
ATOM 2466 C C . GLY A 1 321 ? 23.368 -11.013 -15.192 1.00 92.44 321 GLY A C 1
ATOM 2467 O O . GLY A 1 321 ? 22.992 -11.677 -14.223 1.00 92.44 321 GLY A O 1
ATOM 2468 N N . LEU A 1 322 ? 22.527 -10.445 -16.066 1.00 90.25 322 LEU A N 1
ATOM 2469 C CA . LEU A 1 322 ? 21.061 -10.533 -16.013 1.00 90.25 322 LEU A CA 1
ATOM 2470 C C . LEU A 1 322 ? 20.485 -11.723 -16.783 1.00 90.25 322 LEU A C 1
ATOM 2472 O O . LEU A 1 322 ? 21.046 -12.088 -17.839 1.00 90.25 322 LEU A O 1
#

Radius of gyration: 24.42 Å; chains: 1; bounding box: 57×39×115 Å